Protein AF-0000000066213852 (afdb_homodimer)

pLDDT: mean 96.05, std 6.71, range [45.88, 98.88]

Foldseek 3Di:
DDFALKKKKKKKKFAAFALVCQFDAVNVQVLLCVLCVQQVWAFDDWDKDADPPGWIKIWTQTPFGTWIWTGDSVRRMIIIMDMGGDDRGDNVSSVVSVCVVRVGPDMDMWMWIDRPPDIDTDD/DDFALKKKKKKKKFAAFALVCQFDAVNVQVLLCVLCVQQVWAFDDWDKDADPPGWIKIWTQTPFGTWIWTGDSVRRMIIIMDMGGDDSGDNVSSVVSVCVVRVGPDMDMWMWIDRPPDIDTDD

Radius of gyration: 16.44 Å; Cα contacts (8 Å, |Δi|>4): 632; chains: 2; bounding box: 36×45×36 Å

Secondary structure (DSSP, 8-state):
------EEEEEEEEES--HHHHT-HHHHHHHHHHHHHHHT--EEEEEEEE-SSS-EEEEEEETTEEEEEEEEGGGTEEEEEEEEESSS--HHHHHHHHHHHH--SEEEEEEEEESSSS-EEE-/------EEEEEEEEES--HHHHT-HHHHHHHHHHHHHHHT--EEEEEEEE-SSS-EEEEEEETTEEEEEEEEGGGTEEEEEEEEESSS--HHHHHHHHHHHH--SEEEEEEEEESSSS-EEE-

Solvent-accessible surface area (backbone atoms only — not comparable to full-atom values): 12572 Å² total; per-residue (Å²): 130,87,79,58,60,37,23,44,35,40,40,36,39,37,30,58,26,57,41,71,60,37,52,29,58,69,61,46,49,54,51,50,54,50,21,40,48,72,17,57,43,46,84,74,46,78,48,74,46,78,44,85,93,63,15,25,35,38,41,35,37,32,80,34,53,37,38,36,40,41,31,38,26,95,70,15,33,36,42,35,40,32,34,35,39,44,84,76,43,40,56,65,53,21,51,53,48,50,48,71,72,52,54,49,75,41,78,32,78,46,38,34,38,36,56,75,66,65,68,38,83,50,136,130,87,79,58,59,39,23,44,35,40,38,36,39,36,31,59,26,56,40,71,63,37,52,29,58,69,62,45,49,53,51,51,54,49,20,39,48,72,16,59,42,46,82,73,45,80,47,75,45,77,44,87,93,62,16,26,36,39,40,34,38,32,79,35,53,36,39,37,40,41,30,38,26,95,72,15,32,37,42,34,40,32,35,34,40,46,86,75,45,40,57,64,52,20,52,52,48,51,46,70,72,50,54,50,76,40,77,33,77,46,36,34,37,36,56,76,66,67,70,38,82,51,135

InterPro domains:
  IPR003826 S-adenosylmethionine decarboxylase family, prokaryotic [PF02675] (9-115)
  IPR003826 S-adenosylmethionine decarboxylase family, prokaryotic [PTHR33866] (3-121)
  IPR016067 S-adenosylmethionine decarboxylase, core [SSF56276] (5-117)
  IPR017716 S-adenosylmethionine decarboxylase proenzyme [MF_00464] (3-119)
  IPR017716 S-adenosylmethionine decarboxylase proenzyme [TIGR03330] (5-115)
  IPR042284 S-adenosylmethionine decarboxylase, N-terminal [G3DSA:3.30.360.110] (3-64)
  IPR042286 S-adenosylmethionine decarboxylase, C-terminal [G3DSA:3.30.160.750] (66-122)

Structure (mmCIF, N/CA/C/O backbone):
data_AF-0000000066213852-model_v1
#
loop_
_entity.id
_entity.type
_entity.pdbx_description
1 polymer 'S-adenosylmethionine decarboxylase proenzyme 2'
#
loop_
_atom_site.group_PDB
_atom_site.id
_atom_site.type_symbol
_atom_site.label_atom_id
_atom_site.label_alt_id
_atom_site.label_comp_id
_atom_site.label_asym_id
_atom_site.label_entity_id
_atom_site.label_seq_id
_atom_site.pdbx_PDB_ins_code
_atom_site.Cartn_x
_atom_site.Cartn_y
_atom_site.Cartn_z
_atom_site.occupancy
_atom_site.B_iso_or_equiv
_atom_site.auth_seq_id
_atom_site.auth_comp_id
_atom_site.auth_asym_id
_atom_site.auth_atom_id
_atom_site.pdbx_PDB_model_num
ATOM 1 N N . MET A 1 1 ? 16.125 17.281 9.227 1 45.88 1 MET A N 1
ATOM 2 C CA . MET A 1 1 ? 16.172 16.875 7.82 1 45.88 1 MET A CA 1
ATOM 3 C C . MET A 1 1 ? 14.789 16.938 7.191 1 45.88 1 MET A C 1
ATOM 5 O O . MET A 1 1 ? 13.836 16.391 7.746 1 45.88 1 MET A O 1
ATOM 9 N N . GLU A 1 2 ? 14.57 17.891 6.348 1 59.25 2 GLU A N 1
ATOM 10 C CA . GLU A 1 2 ? 13.258 18.125 5.758 1 59.25 2 GLU A CA 1
ATOM 11 C C . GLU A 1 2 ? 12.812 16.922 4.922 1 59.25 2 GLU A C 1
ATOM 13 O O . GLU A 1 2 ? 13.578 16.422 4.086 1 59.25 2 GLU A O 1
ATOM 18 N N . TYR A 1 3 ? 11.797 16.25 5.375 1 73 3 TYR A N 1
ATOM 19 C CA . TYR A 1 3 ? 11.32 15.117 4.59 1 73 3 TYR A CA 1
ATOM 20 C C . TYR A 1 3 ? 10.547 15.586 3.363 1 73 3 TYR A C 1
ATOM 22 O O . TYR A 1 3 ? 9.836 16.594 3.418 1 73 3 TYR A O 1
ATOM 30 N N . SER A 1 4 ? 10.93 15.008 2.24 1 87.44 4 SER A N 1
ATOM 31 C CA . SER A 1 4 ? 10.305 15.32 0.96 1 87.44 4 SER A CA 1
ATOM 32 C C . SER A 1 4 ? 9.008 14.547 0.779 1 87.44 4 SER A C 1
ATOM 34 O O . SER A 1 4 ? 8.93 13.359 1.095 1 87.44 4 SER A O 1
ATOM 36 N N . THR A 1 5 ? 7.949 15.266 0.307 1 93.44 5 THR A N 1
ATOM 37 C CA . THR A 1 5 ? 6.68 14.617 -0.003 1 93.44 5 THR A CA 1
ATOM 38 C C . THR A 1 5 ? 6.754 13.891 -1.342 1 93.44 5 THR A C 1
ATOM 40 O O . THR A 1 5 ? 5.887 13.078 -1.661 1 93.44 5 THR A O 1
ATOM 43 N N . PHE A 1 6 ? 7.805 14.242 -2.072 1 95.06 6 PHE A N 1
ATOM 44 C CA . PHE A 1 6 ? 7.969 13.586 -3.363 1 95.06 6 PHE A CA 1
ATOM 45 C C . PHE A 1 6 ? 8.039 12.07 -3.197 1 95.06 6 PHE A C 1
ATOM 47 O O . PHE A 1 6 ? 8.805 11.57 -2.369 1 95.06 6 PHE A O 1
ATOM 54 N N . GLY A 1 7 ? 7.227 11.391 -3.967 1 96.62 7 GLY A N 1
ATOM 55 C CA . GLY A 1 7 ? 7.23 9.938 -3.91 1 96.62 7 GLY A CA 1
ATOM 56 C C . GLY A 1 7 ? 7.016 9.289 -5.266 1 96.62 7 GLY A C 1
ATOM 57 O O . GLY A 1 7 ? 6.379 9.875 -6.145 1 96.62 7 GLY A O 1
ATOM 58 N N . LYS A 1 8 ? 7.648 8.172 -5.391 1 97.38 8 LYS A N 1
ATOM 59 C CA . LYS A 1 8 ? 7.438 7.312 -6.547 1 97.38 8 LYS A CA 1
ATOM 60 C C . LYS A 1 8 ? 6.621 6.078 -6.172 1 97.38 8 LYS A C 1
ATOM 62 O O . LYS A 1 8 ? 6.957 5.375 -5.215 1 97.38 8 LYS A O 1
ATOM 67 N N . HIS A 1 9 ? 5.512 5.828 -6.883 1 98.5 9 HIS A N 1
ATOM 68 C CA . HIS A 1 9 ? 4.621 4.703 -6.629 1 98.5 9 HIS A CA 1
ATOM 69 C C . HIS A 1 9 ? 4.488 3.814 -7.859 1 98.5 9 HIS A C 1
ATOM 71 O O . HIS A 1 9 ? 3.951 4.242 -8.883 1 98.5 9 HIS A O 1
ATOM 77 N N . ILE A 1 10 ? 5.043 2.631 -7.777 1 98.5 10 ILE A N 1
ATOM 78 C CA . ILE A 1 10 ? 4.938 1.672 -8.875 1 98.5 10 ILE A CA 1
ATOM 79 C C . ILE A 1 10 ? 3.912 0.597 -8.516 1 98.5 10 ILE A C 1
ATOM 81 O O . ILE A 1 10 ? 4.027 -0.062 -7.48 1 98.5 10 ILE A O 1
ATOM 85 N N . ILE A 1 11 ? 2.926 0.479 -9.344 1 98.5 11 ILE A N 1
ATOM 86 C CA . ILE A 1 11 ? 1.828 -0.471 -9.195 1 98.5 11 ILE A CA 1
ATOM 87 C C . ILE A 1 11 ? 1.92 -1.534 -10.289 1 98.5 11 ILE A C 1
ATOM 89 O O . ILE A 1 11 ? 1.976 -1.209 -11.477 1 98.5 11 ILE A O 1
ATOM 93 N N . VAL A 1 12 ? 1.93 -2.832 -9.875 1 98.62 12 VAL A N 1
ATOM 94 C CA . VAL A 1 12 ? 2.189 -3.879 -10.859 1 98.62 12 VAL A CA 1
ATOM 95 C C . VAL A 1 12 ? 1.197 -5.023 -10.672 1 98.62 12 VAL A C 1
ATOM 97 O O . VAL A 1 12 ? 0.978 -5.484 -9.547 1 98.62 12 VAL A O 1
ATOM 100 N N . ASP A 1 13 ? 0.616 -5.469 -11.797 1 98.56 13 ASP A N 1
ATOM 101 C CA . ASP A 1 13 ? -0.117 -6.727 -11.883 1 98.56 13 ASP A CA 1
ATOM 102 C C . ASP A 1 13 ? 0.683 -7.781 -12.641 1 98.56 13 ASP A C 1
ATOM 104 O O . ASP A 1 13 ? 0.986 -7.602 -13.828 1 98.56 13 ASP A O 1
ATOM 108 N N . LEU A 1 14 ? 1.009 -8.859 -11.969 1 98.81 14 LEU A N 1
ATOM 109 C CA . LEU A 1 14 ? 1.728 -9.961 -12.602 1 98.81 14 LEU A CA 1
ATOM 110 C C . LEU A 1 14 ? 0.792 -11.133 -12.875 1 98.81 14 LEU A C 1
ATOM 112 O O . LEU A 1 14 ? 0.06 -11.57 -11.977 1 98.81 14 LEU A O 1
ATOM 116 N N . TRP A 1 15 ? 0.872 -11.656 -14.102 1 98.56 15 TRP A N 1
ATOM 117 C CA . TRP A 1 15 ? 0.064 -12.805 -14.484 1 98.56 15 TRP A CA 1
ATOM 118 C C . TRP A 1 15 ? 0.947 -13.969 -14.93 1 98.56 15 TRP A C 1
ATOM 120 O O . TRP A 1 15 ? 2.043 -13.758 -15.453 1 98.56 15 TRP A O 1
ATOM 130 N N . GLY A 1 16 ? 0.431 -15.172 -14.766 1 98.62 16 GLY A N 1
ATOM 131 C CA . GLY A 1 16 ? 1.14 -16.359 -15.203 1 98.62 16 GLY A CA 1
ATOM 132 C C . GLY A 1 16 ? 2.305 -16.734 -14.305 1 98.62 16 GLY A C 1
ATOM 133 O O . GLY A 1 16 ? 3.332 -17.219 -14.773 1 98.62 16 GLY A O 1
ATOM 134 N N . VAL A 1 17 ? 2.201 -16.469 -13.094 1 98.81 17 VAL A N 1
ATOM 135 C CA . VAL A 1 17 ? 3.238 -16.797 -12.117 1 98.81 17 VAL A CA 1
ATOM 136 C C . VAL A 1 17 ? 2.986 -18.203 -11.562 1 98.81 17 VAL A C 1
ATOM 138 O O . VAL A 1 17 ? 1.837 -18.594 -11.344 1 98.81 17 VAL A O 1
ATOM 141 N N . ASP A 1 18 ? 3.986 -18.891 -11.25 1 98.81 18 ASP A N 1
ATOM 142 C CA . ASP A 1 18 ? 3.885 -20.25 -10.742 1 98.81 18 ASP A CA 1
ATOM 143 C C . ASP A 1 18 ? 3.123 -20.297 -9.422 1 98.81 18 ASP A C 1
ATOM 145 O O . ASP A 1 18 ? 3.432 -19.531 -8.5 1 98.81 18 ASP A O 1
ATOM 149 N N . PHE A 1 19 ? 2.195 -21.203 -9.32 1 98.56 19 PHE A N 1
ATOM 150 C CA . PHE A 1 19 ? 1.342 -21.391 -8.156 1 98.56 19 PHE A CA 1
ATOM 151 C C . PHE A 1 19 ? 2.18 -21.562 -6.895 1 98.56 19 PHE A C 1
ATOM 153 O O . PHE A 1 19 ? 1.901 -20.953 -5.863 1 98.56 19 PHE A O 1
ATOM 160 N N . SER A 1 20 ? 3.162 -22.406 -6.922 1 98.69 20 SER A N 1
ATOM 161 C CA . SER A 1 20 ? 3.934 -22.766 -5.738 1 98.69 20 SER A CA 1
ATOM 162 C C . SER A 1 20 ? 4.695 -21.562 -5.184 1 98.69 20 SER A C 1
ATOM 164 O O . SER A 1 20 ? 4.883 -21.453 -3.973 1 98.69 20 SER A O 1
ATOM 166 N N . LEU A 1 21 ? 5.152 -20.656 -6.016 1 98.81 21 LEU A N 1
ATOM 167 C CA . LEU A 1 21 ? 5.836 -19.453 -5.566 1 98.81 21 LEU A CA 1
ATOM 168 C C . LEU A 1 21 ? 4.863 -18.5 -4.879 1 98.81 21 LEU A C 1
ATOM 170 O O . LEU A 1 21 ? 5.195 -17.906 -3.854 1 98.81 21 LEU A O 1
ATOM 174 N N . LEU A 1 22 ? 3.672 -18.406 -5.449 1 98.69 22 LEU A N 1
ATOM 175 C CA . LEU A 1 22 ? 2.664 -17.453 -4.973 1 98.69 22 LEU A CA 1
ATOM 176 C C . LEU A 1 22 ? 2.076 -17.922 -3.645 1 98.69 22 LEU A C 1
ATOM 178 O O . LEU A 1 22 ? 1.468 -17.125 -2.922 1 98.69 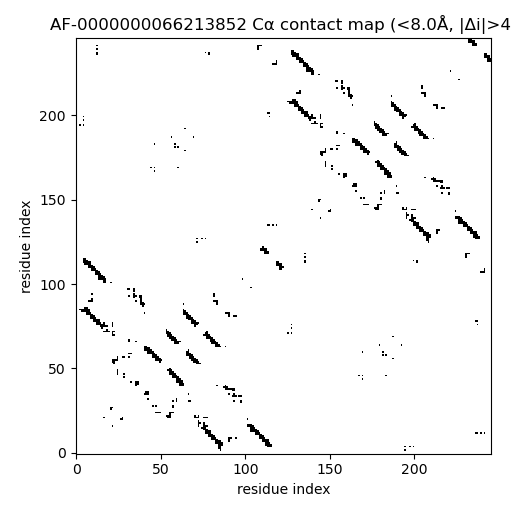22 LEU A O 1
ATOM 182 N N . ASP A 1 23 ? 2.266 -19.188 -3.361 1 98.56 23 ASP A N 1
ATOM 183 C CA . ASP A 1 23 ? 1.644 -19.734 -2.162 1 98.56 23 ASP A CA 1
ATOM 184 C C . ASP A 1 23 ? 2.688 -20.031 -1.087 1 98.56 23 ASP A C 1
ATOM 186 O O . ASP A 1 23 ? 2.418 -20.766 -0.138 1 98.56 23 ASP A O 1
ATOM 190 N N . ASP A 1 24 ? 3.84 -19.531 -1.188 1 98.62 24 ASP A N 1
ATOM 191 C CA . ASP A 1 24 ? 4.926 -19.734 -0.237 1 98.62 24 ASP A CA 1
ATOM 192 C C . ASP A 1 24 ? 5.238 -18.453 0.528 1 98.62 24 ASP A C 1
ATOM 194 O O . ASP A 1 24 ? 6.012 -17.625 0.056 1 98.62 24 ASP A O 1
ATOM 198 N N . MET A 1 25 ? 4.664 -18.328 1.685 1 98.25 25 MET A N 1
ATOM 199 C CA . MET A 1 25 ? 4.773 -17.109 2.486 1 98.25 25 MET A CA 1
ATOM 200 C C . MET A 1 25 ? 6.23 -16.797 2.809 1 98.25 25 MET A C 1
ATOM 202 O O . MET A 1 25 ? 6.664 -15.656 2.697 1 98.25 25 MET A O 1
ATOM 206 N N . TYR A 1 26 ? 7 -17.781 3.242 1 98.5 26 TYR A N 1
ATOM 207 C CA . TYR A 1 26 ? 8.391 -17.562 3.625 1 98.5 26 TYR A CA 1
ATOM 208 C C . TYR A 1 26 ? 9.219 -17.125 2.428 1 98.5 26 TYR A C 1
ATOM 210 O O . TYR A 1 26 ? 10.047 -16.203 2.543 1 98.5 26 TYR A O 1
ATOM 218 N N . PHE A 1 27 ? 8.938 -17.797 1.29 1 98.81 27 PHE A N 1
ATOM 219 C CA . PHE A 1 27 ? 9.594 -17.422 0.043 1 98.81 27 PHE A CA 1
ATOM 220 C C . PHE A 1 27 ? 9.305 -15.961 -0.294 1 98.81 27 PHE A C 1
ATOM 222 O O . PHE A 1 27 ? 10.227 -15.188 -0.563 1 98.81 27 PHE A O 1
ATOM 229 N N . LEU A 1 28 ? 8.102 -15.547 -0.262 1 98.81 28 LEU A N 1
ATOM 230 C CA . LEU A 1 28 ? 7.688 -14.195 -0.628 1 98.81 28 LEU A CA 1
ATOM 231 C C . LEU A 1 28 ? 8.227 -13.172 0.365 1 98.81 28 LEU A C 1
ATOM 233 O O . LEU A 1 28 ? 8.758 -12.133 -0.035 1 98.81 28 LEU A O 1
ATOM 237 N N . GLU A 1 29 ? 8.078 -13.453 1.62 1 98.75 29 GLU A N 1
ATOM 238 C CA . GLU A 1 29 ? 8.586 -12.539 2.637 1 98.75 29 GLU A CA 1
ATOM 239 C C . GLU A 1 29 ? 10.078 -12.281 2.449 1 98.75 29 GLU A C 1
ATOM 241 O O . GLU A 1 29 ? 10.516 -11.133 2.451 1 98.75 29 GLU A O 1
ATOM 246 N N . HIS A 1 30 ? 10.82 -13.336 2.295 1 98.81 30 HIS A N 1
ATOM 247 C CA . HIS A 1 30 ? 12.258 -13.234 2.115 1 98.81 30 HIS A CA 1
ATOM 248 C C . HIS A 1 30 ? 12.609 -12.344 0.93 1 98.81 30 HIS A C 1
ATOM 250 O O . HIS A 1 30 ? 13.43 -11.43 1.054 1 98.81 30 HIS A O 1
ATOM 256 N N . HIS A 1 31 ? 12.016 -12.555 -0.142 1 98.81 31 HIS A N 1
ATOM 257 C CA . HIS A 1 31 ? 12.406 -11.875 -1.369 1 98.81 31 HIS A CA 1
ATOM 258 C C . HIS A 1 31 ? 11.867 -10.445 -1.402 1 98.81 31 HIS A C 1
ATOM 260 O O . HIS A 1 31 ? 12.484 -9.562 -1.998 1 98.81 31 HIS A O 1
ATOM 266 N N . LEU A 1 32 ? 10.727 -10.211 -0.768 1 98.81 32 LEU A N 1
ATOM 267 C CA . LEU A 1 32 ? 10.258 -8.836 -0.681 1 98.81 32 LEU A CA 1
ATOM 268 C C . LEU A 1 32 ? 11.188 -7.996 0.185 1 98.81 32 LEU A C 1
ATOM 270 O O . LEU A 1 32 ? 11.492 -6.848 -0.152 1 98.81 32 LEU A O 1
ATOM 274 N N . VAL A 1 33 ? 11.602 -8.531 1.3 1 98.75 33 VAL A N 1
ATOM 275 C CA . VAL A 1 33 ? 12.539 -7.828 2.168 1 98.75 33 VAL A CA 1
ATOM 276 C C . VAL A 1 33 ? 13.844 -7.57 1.414 1 98.75 33 VAL A C 1
ATOM 278 O O . VAL A 1 33 ? 14.383 -6.461 1.462 1 98.75 33 VAL A O 1
ATOM 281 N N . HIS A 1 34 ? 14.297 -8.555 0.724 1 98.75 34 HIS A N 1
ATOM 282 C CA . HIS A 1 34 ? 15.523 -8.398 -0.051 1 98.75 34 HIS A CA 1
ATOM 283 C C . HIS A 1 34 ? 15.359 -7.344 -1.14 1 98.75 34 HIS A C 1
ATOM 285 O O . HIS A 1 34 ? 16.266 -6.539 -1.371 1 98.75 34 HIS A O 1
ATOM 291 N N . ALA A 1 35 ? 14.234 -7.344 -1.846 1 98.62 35 ALA A N 1
ATOM 292 C CA . ALA A 1 35 ? 13.93 -6.352 -2.871 1 98.62 35 ALA A CA 1
ATOM 293 C C . ALA A 1 35 ? 13.969 -4.938 -2.295 1 98.62 35 ALA A C 1
ATOM 295 O O . ALA A 1 35 ? 14.523 -4.023 -2.91 1 98.62 35 ALA A O 1
ATOM 296 N N . ALA A 1 36 ? 13.352 -4.766 -1.121 1 98.31 36 ALA A N 1
ATOM 297 C CA . ALA A 1 36 ? 13.375 -3.469 -0.446 1 98.31 36 ALA A CA 1
ATOM 298 C C . ALA A 1 36 ? 14.805 -3.014 -0.182 1 98.31 36 ALA A C 1
ATOM 300 O O . ALA A 1 36 ? 15.164 -1.873 -0.481 1 98.31 36 ALA A O 1
ATOM 301 N N . ASP A 1 37 ? 15.602 -3.908 0.292 1 97.88 37 ASP A N 1
ATOM 302 C CA . ASP A 1 37 ? 16.984 -3.592 0.602 1 97.88 37 ASP A CA 1
ATOM 303 C C . ASP A 1 37 ? 17.75 -3.191 -0.657 1 97.88 37 ASP A C 1
ATOM 305 O O . ASP A 1 37 ? 18.5 -2.215 -0.649 1 97.88 37 ASP A O 1
ATOM 309 N N . LEU A 1 38 ? 17.547 -3.91 -1.687 1 97.81 38 LEU A N 1
ATOM 310 C CA . LEU A 1 38 ? 18.219 -3.633 -2.949 1 97.81 38 LEU A CA 1
ATOM 311 C C . LEU A 1 38 ? 17.859 -2.242 -3.465 1 97.81 38 LEU A C 1
ATOM 313 O O . LEU A 1 38 ? 18.688 -1.576 -4.094 1 97.81 38 LEU A O 1
ATOM 317 N N . SER A 1 39 ? 16.672 -1.811 -3.27 1 97.44 39 SER A N 1
ATOM 318 C CA . SER A 1 39 ? 16.188 -0.526 -3.764 1 97.44 39 SER A CA 1
ATOM 319 C C . SER A 1 39 ? 16.75 0.63 -2.943 1 97.44 39 SER A C 1
ATOM 321 O O . SER A 1 39 ? 16.625 1.793 -3.336 1 97.44 39 SER A O 1
ATOM 323 N N . GLY A 1 40 ? 17.344 0.314 -1.764 1 96.81 40 GLY A N 1
ATOM 324 C CA . GLY A 1 40 ? 17.891 1.323 -0.866 1 96.81 40 GLY A CA 1
ATOM 325 C C . GLY A 1 40 ? 16.938 1.676 0.268 1 96.81 40 GLY A C 1
ATOM 326 O O . GLY A 1 40 ? 17.25 2.551 1.083 1 96.81 40 GLY A O 1
ATOM 327 N N . ALA A 1 41 ? 15.805 1.062 0.327 1 96.5 41 ALA A N 1
ATOM 328 C CA . ALA A 1 41 ? 14.844 1.337 1.393 1 96.5 41 ALA A CA 1
ATOM 329 C C . ALA A 1 41 ? 15.242 0.629 2.686 1 96.5 41 ALA A C 1
ATOM 331 O O . ALA A 1 41 ? 16.031 -0.313 2.666 1 96.5 41 ALA A O 1
ATOM 332 N N . HIS A 1 42 ? 14.734 1.12 3.766 1 95.94 42 HIS A N 1
ATOM 333 C CA . HIS A 1 42 ? 14.992 0.52 5.07 1 95.94 42 HIS A CA 1
ATOM 334 C C . HIS A 1 42 ? 13.734 -0.127 5.637 1 95.94 42 HIS A C 1
ATOM 336 O O . HIS A 1 42 ? 12.742 0.559 5.895 1 95.94 42 HIS A O 1
ATOM 342 N N . VAL A 1 43 ? 13.836 -1.438 5.938 1 97.69 43 VAL A N 1
ATOM 343 C CA . VAL A 1 43 ? 12.688 -2.199 6.422 1 97.69 43 VAL A CA 1
ATOM 344 C C . VAL A 1 43 ? 12.484 -1.94 7.914 1 97.69 43 VAL A C 1
ATOM 346 O O . VAL A 1 43 ? 13.414 -2.115 8.711 1 97.69 43 VAL A O 1
ATOM 349 N N . LEU A 1 44 ? 11.281 -1.514 8.25 1 97.12 44 LEU A N 1
ATOM 350 C CA . LEU A 1 44 ? 10.961 -1.246 9.648 1 97.12 44 LEU A CA 1
ATOM 351 C C . LEU A 1 44 ? 10.141 -2.389 10.242 1 97.12 44 LEU A C 1
ATOM 353 O O . LEU A 1 44 ? 10.328 -2.746 11.406 1 97.12 44 LEU A O 1
ATOM 357 N N . ASN A 1 45 ? 9.195 -2.916 9.523 1 97.19 45 ASN A N 1
ATOM 358 C CA . ASN A 1 45 ? 8.297 -3.979 9.969 1 97.19 45 ASN A CA 1
ATOM 359 C C . ASN A 1 45 ? 7.754 -4.781 8.789 1 97.19 45 ASN A C 1
ATOM 361 O O . ASN A 1 45 ? 7.609 -4.254 7.684 1 97.19 45 ASN A O 1
ATOM 365 N N . VAL A 1 46 ? 7.535 -6.105 9.055 1 97.75 46 VAL A N 1
ATOM 366 C CA . VAL A 1 46 ? 6.926 -6.961 8.047 1 97.75 46 VAL A CA 1
ATOM 367 C C . VAL A 1 46 ? 5.691 -7.648 8.625 1 97.75 46 VAL A C 1
ATOM 369 O O . VAL A 1 46 ? 5.758 -8.273 9.688 1 97.75 46 VAL A O 1
ATOM 372 N N . SER A 1 47 ? 4.559 -7.492 7.922 1 97.25 47 SER A N 1
ATOM 373 C CA . SER A 1 47 ? 3.332 -8.211 8.242 1 97.25 47 SER A CA 1
ATOM 374 C C . SER A 1 47 ? 2.982 -9.219 7.148 1 97.25 47 SER A C 1
ATOM 376 O O . SER A 1 47 ? 3.01 -8.891 5.961 1 97.25 47 SER A O 1
ATOM 378 N N . THR A 1 48 ? 2.68 -10.453 7.633 1 97.62 48 THR A N 1
ATOM 379 C CA . THR A 1 48 ? 2.332 -11.484 6.664 1 97.62 48 THR A CA 1
ATOM 380 C C . THR A 1 48 ? 1.021 -12.164 7.047 1 97.62 48 THR A C 1
ATOM 382 O O . THR A 1 48 ? 0.645 -12.188 8.219 1 97.62 48 THR A O 1
ATOM 385 N N . LYS A 1 49 ? 0.344 -12.672 6.047 1 97.69 49 LYS A N 1
ATOM 386 C CA . LYS A 1 49 ? -0.869 -13.461 6.23 1 97.69 49 LYS A CA 1
ATOM 387 C C . LYS A 1 49 ? -0.988 -14.547 5.164 1 97.69 49 LYS A C 1
ATOM 389 O O . LYS A 1 49 ? -0.858 -14.266 3.969 1 97.69 49 LYS A O 1
ATOM 394 N N . GLU A 1 50 ? -1.15 -15.734 5.641 1 97.25 50 GLU A N 1
ATOM 395 C CA . GLU A 1 50 ? -1.533 -16.812 4.742 1 97.25 50 GLU A CA 1
ATOM 396 C C . GLU A 1 50 ? -3.049 -17 4.711 1 97.25 50 GLU A C 1
ATOM 398 O O . GLU A 1 50 ? -3.707 -16.953 5.754 1 97.25 50 GLU A O 1
ATOM 403 N N . PHE A 1 51 ? -3.545 -17.203 3.568 1 95.31 51 PHE A N 1
ATOM 404 C CA . PHE A 1 51 ? -4.984 -17.391 3.426 1 95.31 51 PHE A CA 1
ATOM 405 C C . PHE A 1 51 ? -5.32 -18.844 3.152 1 95.31 51 PHE A C 1
ATOM 407 O O . PHE A 1 51 ? -4.449 -19.625 2.75 1 95.31 51 PHE A O 1
ATOM 414 N N . ASP A 1 52 ? -6.418 -19.188 3.471 1 93.69 52 ASP A N 1
ATOM 415 C CA . ASP A 1 52 ? -6.965 -20.516 3.232 1 93.69 52 ASP A CA 1
ATOM 416 C C . ASP A 1 52 ? -8.062 -20.484 2.17 1 93.69 52 ASP A C 1
ATOM 418 O O . ASP A 1 52 ? -8.992 -19.672 2.256 1 93.69 52 ASP A O 1
ATOM 422 N N . PRO A 1 53 ? -7.969 -21.312 1.095 1 95.06 53 PRO A N 1
ATOM 423 C CA . PRO A 1 53 ? -7.082 -22.469 0.931 1 95.06 53 PRO A CA 1
ATOM 424 C C . PRO A 1 53 ? -5.699 -22.078 0.417 1 95.06 53 PRO A C 1
ATOM 426 O O . PRO A 1 53 ? -4.758 -22.859 0.513 1 95.06 53 PRO A O 1
ATOM 429 N N . HIS A 1 54 ? -5.547 -20.984 -0.326 1 95.88 54 HIS A N 1
ATOM 430 C CA . HIS A 1 54 ? -4.27 -20.5 -0.833 1 95.88 54 HIS A CA 1
ATOM 431 C C . HIS A 1 54 ? -4.23 -18.984 -0.849 1 95.88 54 HIS A C 1
ATOM 433 O O . HIS A 1 54 ? -5.266 -18.328 -0.72 1 95.88 54 HIS A O 1
ATOM 439 N N . GLY A 1 55 ? -2.932 -18.453 -1.026 1 96.5 55 GLY A N 1
ATOM 440 C CA . GLY A 1 55 ? -2.734 -17.016 -1.081 1 96.5 55 GLY A CA 1
ATOM 441 C C . GLY A 1 55 ? -1.902 -16.484 0.07 1 96.5 55 GLY A C 1
ATOM 442 O O . GLY A 1 55 ? -1.951 -17.016 1.179 1 96.5 55 GLY A O 1
ATOM 443 N N . VAL A 1 56 ? -1.203 -15.453 -0.212 1 97.81 56 VAL A N 1
ATOM 444 C CA . VAL A 1 56 ? -0.314 -14.828 0.76 1 97.81 56 VAL A CA 1
ATOM 445 C C . VAL A 1 56 ? -0.333 -13.312 0.577 1 97.81 56 VAL A C 1
ATOM 447 O O . VAL A 1 56 ? -0.349 -12.82 -0.552 1 97.81 56 VAL A O 1
ATOM 450 N N . THR A 1 57 ? -0.414 -12.625 1.627 1 97.94 57 THR A N 1
ATOM 451 C CA . THR A 1 57 ? -0.152 -11.195 1.635 1 97.94 57 THR A CA 1
ATOM 452 C C . THR A 1 57 ? 1.083 -10.875 2.473 1 97.94 57 THR A C 1
ATOM 454 O O . THR A 1 57 ? 1.246 -11.406 3.574 1 97.94 57 THR A O 1
ATOM 457 N N . VAL A 1 58 ? 1.983 -10.117 1.938 1 98.44 58 VAL A N 1
ATOM 458 C CA . VAL A 1 58 ? 3.123 -9.562 2.662 1 98.44 58 VAL A CA 1
ATOM 459 C C . VAL A 1 58 ? 3.098 -8.031 2.572 1 98.44 58 VAL A C 1
ATOM 461 O O . VAL A 1 58 ? 3.045 -7.473 1.477 1 98.44 58 VAL A O 1
ATOM 464 N N . LEU A 1 59 ? 3.062 -7.352 3.705 1 98.31 59 LEU A N 1
ATOM 465 C CA . LEU A 1 59 ? 3.189 -5.902 3.807 1 98.31 59 LEU A CA 1
ATOM 466 C C . LEU A 1 59 ? 4.504 -5.52 4.48 1 98.31 59 LEU A C 1
ATOM 468 O O . LEU A 1 59 ? 4.738 -5.879 5.637 1 98.31 59 LEU A O 1
ATOM 472 N N . VAL A 1 60 ? 5.289 -4.781 3.799 1 98.19 60 VAL A N 1
ATOM 473 C CA . VAL A 1 60 ? 6.566 -4.328 4.336 1 98.19 60 VAL A CA 1
ATOM 474 C C . VAL A 1 60 ? 6.504 -2.832 4.629 1 98.19 60 VAL A C 1
ATOM 476 O O . VAL A 1 60 ? 6.367 -2.02 3.711 1 98.19 60 VAL A O 1
ATOM 479 N N . LEU A 1 61 ? 6.539 -2.512 5.875 1 97.75 61 LEU A N 1
ATOM 480 C CA . LEU A 1 61 ? 6.664 -1.118 6.289 1 97.75 61 LEU A CA 1
ATOM 481 C C . LEU A 1 61 ? 8.102 -0.632 6.141 1 97.75 61 LEU A C 1
ATOM 483 O O . LEU A 1 61 ? 9.023 -1.213 6.723 1 97.75 61 LEU A O 1
ATOM 487 N N . LEU A 1 62 ? 8.281 0.409 5.375 1 96.5 62 LEU A N 1
ATOM 488 C CA . LEU A 1 62 ? 9.594 0.994 5.125 1 96.5 62 LEU A CA 1
ATOM 489 C C . LEU A 1 62 ? 9.711 2.363 5.785 1 96.5 62 LEU A C 1
ATOM 491 O O . LEU A 1 62 ? 8.703 3.008 6.074 1 96.5 62 LEU A O 1
ATOM 495 N N . SER A 1 63 ? 10.992 2.799 6.004 1 93.12 63 SER A N 1
ATOM 496 C CA . SER A 1 63 ? 11.203 4.191 6.383 1 93.12 63 SER A CA 1
ATOM 497 C C . SER A 1 63 ? 10.68 5.145 5.316 1 93.12 63 SER A C 1
ATOM 499 O O . SER A 1 63 ? 10.25 6.254 5.625 1 93.12 63 SER A O 1
ATOM 501 N N . GLU A 1 64 ? 10.75 4.641 4.098 1 88.69 64 GLU A N 1
ATOM 502 C CA . GLU A 1 64 ? 10.297 5.418 2.947 1 88.69 64 GLU A CA 1
ATOM 503 C C . GLU A 1 64 ? 8.969 4.879 2.41 1 88.69 64 GLU A C 1
ATOM 505 O O . GLU A 1 64 ? 8.82 4.684 1.201 1 88.69 64 GLU A O 1
ATOM 510 N N . SER A 1 65 ? 7.93 4.645 3.225 1 95.06 65 SER A N 1
ATOM 511 C CA . SER A 1 65 ? 6.555 4.273 2.902 1 95.06 65 SER A CA 1
ATOM 512 C C . SER A 1 65 ? 6.355 2.766 3.002 1 95.06 65 SER A C 1
ATOM 514 O O . SER A 1 65 ? 6.387 2.201 4.098 1 95.06 65 SER A O 1
ATOM 516 N N . HIS A 1 66 ? 6.055 2.08 1.709 1 97.94 66 HIS A N 1
ATOM 517 C CA . HIS A 1 66 ? 5.754 0.667 1.914 1 97.94 66 HIS A CA 1
ATOM 518 C C . HIS A 1 66 ? 5.93 -0.127 0.624 1 97.94 66 HIS A C 1
ATOM 520 O O . HIS A 1 66 ? 6.023 0.454 -0.46 1 97.94 66 HIS A O 1
ATOM 526 N N . LEU A 1 67 ? 6.098 -1.448 0.744 1 98.5 67 LEU A N 1
ATOM 527 C CA . LEU A 1 67 ? 6.094 -2.469 -0.299 1 98.5 67 LEU A CA 1
ATOM 528 C C . LEU A 1 67 ? 5.113 -3.588 0.038 1 98.5 67 LEU A C 1
ATOM 530 O O . LEU A 1 67 ? 5.051 -4.039 1.184 1 98.5 67 LEU A O 1
ATOM 534 N N . SER A 1 68 ? 4.27 -3.969 -0.936 1 98.62 68 SER A N 1
ATOM 535 C CA . SER A 1 68 ? 3.295 -5.016 -0.64 1 98.62 68 SER A CA 1
ATOM 536 C C . SER A 1 68 ? 3.148 -5.98 -1.81 1 98.62 68 SER A C 1
ATOM 538 O O . SER A 1 68 ? 3.42 -5.621 -2.957 1 98.62 68 SER A O 1
ATOM 540 N N . ILE A 1 69 ? 2.771 -7.199 -1.487 1 98.75 69 ILE A N 1
ATOM 541 C CA . ILE A 1 69 ? 2.35 -8.172 -2.488 1 98.75 69 ILE A CA 1
ATOM 542 C C . ILE A 1 69 ? 1.109 -8.914 -1.995 1 98.75 69 ILE A C 1
ATOM 544 O O . ILE A 1 69 ? 1.035 -9.305 -0.828 1 98.75 69 ILE A O 1
ATOM 548 N N . HIS A 1 70 ? 0.093 -9.062 -2.779 1 98.19 70 HIS A N 1
ATOM 549 C CA . HIS A 1 70 ? -1.097 -9.883 -2.602 1 98.19 70 HIS A CA 1
ATOM 550 C C . HIS A 1 70 ? -1.203 -10.945 -3.695 1 98.19 70 HIS A C 1
ATOM 552 O O . HIS A 1 70 ? -1.208 -10.617 -4.883 1 98.19 70 HIS A O 1
ATOM 558 N N . THR A 1 71 ? -1.269 -12.188 -3.303 1 98.31 71 THR A N 1
ATOM 559 C CA . THR A 1 71 ? -1.185 -13.227 -4.32 1 98.31 71 THR A CA 1
ATOM 560 C C . THR A 1 71 ? -2.498 -14 -4.418 1 98.31 71 THR A C 1
ATOM 562 O O . THR A 1 71 ? -3.229 -14.117 -3.43 1 98.31 71 THR A O 1
ATOM 565 N N . TYR A 1 72 ? -2.818 -14.461 -5.57 1 97.19 72 TYR A N 1
ATOM 566 C CA . TYR A 1 72 ? -3.916 -15.352 -5.926 1 97.19 72 TYR A CA 1
ATOM 567 C C . TYR A 1 72 ? -3.412 -16.531 -6.742 1 97.19 72 TYR A C 1
ATOM 569 O O . TYR A 1 72 ? -3.602 -16.578 -7.961 1 97.19 72 TYR A O 1
ATOM 577 N N . PRO A 1 73 ? -2.854 -17.531 -6 1 98 73 PRO A N 1
ATOM 578 C CA . PRO A 1 73 ? -2.172 -18.641 -6.668 1 98 73 PRO A CA 1
ATOM 579 C C . PRO A 1 73 ? -3.072 -19.359 -7.664 1 98 73 PRO A C 1
ATOM 581 O O . PRO A 1 73 ? -2.621 -19.75 -8.75 1 98 73 PRO A O 1
ATOM 584 N N . GLU A 1 74 ? -4.305 -19.547 -7.391 1 96.94 74 GLU A N 1
ATOM 585 C CA . GLU A 1 74 ? -5.242 -20.281 -8.234 1 96.94 74 GLU A CA 1
ATOM 586 C C . GLU A 1 74 ? -5.465 -19.562 -9.57 1 96.94 74 GLU A C 1
ATOM 588 O O . GLU A 1 74 ? -5.957 -20.172 -10.523 1 96.94 74 GLU A O 1
ATOM 593 N N . LYS A 1 75 ? -5.172 -18.344 -9.648 1 96.81 75 LYS A N 1
ATOM 594 C CA . LYS A 1 75 ? -5.305 -17.562 -10.875 1 96.81 75 LYS A CA 1
ATOM 595 C C . LYS A 1 75 ? -3.936 -17.203 -11.445 1 96.81 75 LYS A C 1
ATOM 597 O O . LYS A 1 75 ? -3.844 -16.453 -12.43 1 96.81 75 LYS A O 1
ATOM 602 N N . ASN A 1 76 ? -2.875 -17.625 -10.734 1 98.25 76 ASN A N 1
ATOM 603 C CA . ASN A 1 76 ? -1.5 -17.312 -11.109 1 98.25 76 ASN A CA 1
ATOM 604 C C . ASN A 1 76 ? -1.271 -15.805 -11.18 1 98.25 76 ASN A C 1
ATOM 606 O O . ASN A 1 76 ? -0.634 -15.312 -12.109 1 98.25 76 ASN A O 1
ATOM 610 N N . PHE A 1 77 ? -1.767 -15.125 -10.18 1 98.31 77 PHE A N 1
ATOM 611 C CA . PHE A 1 77 ? -1.793 -13.672 -10.188 1 98.31 77 PHE A CA 1
ATOM 612 C C . PHE A 1 77 ? -1.178 -13.109 -8.906 1 98.31 77 PHE A C 1
ATOM 614 O O . PHE A 1 77 ? -1.373 -13.664 -7.824 1 98.31 77 PHE A O 1
ATOM 621 N N . ALA A 1 78 ? -0.423 -11.984 -9.031 1 98.62 78 ALA A N 1
ATOM 622 C CA . ALA A 1 78 ? 0.042 -11.203 -7.887 1 98.62 78 ALA A CA 1
ATOM 623 C C . ALA A 1 78 ? -0.091 -9.703 -8.164 1 98.62 78 ALA A C 1
ATOM 625 O O . ALA A 1 78 ? 0.191 -9.242 -9.266 1 98.62 78 ALA A O 1
ATOM 626 N N . ALA A 1 79 ? -0.626 -9.031 -7.219 1 98.56 79 ALA A N 1
ATOM 627 C CA . ALA A 1 79 ? -0.661 -7.574 -7.23 1 98.56 79 ALA A CA 1
ATOM 628 C C . ALA A 1 79 ? 0.422 -6.988 -6.328 1 98.56 79 ALA A C 1
ATOM 630 O O . ALA A 1 79 ? 0.518 -7.348 -5.152 1 98.56 79 ALA A O 1
ATOM 631 N N . ILE A 1 80 ? 1.24 -6.055 -6.812 1 98.69 80 ILE A N 1
ATOM 632 C CA . ILE A 1 80 ? 2.365 -5.496 -6.074 1 98.69 80 ILE A CA 1
ATOM 633 C C . ILE A 1 80 ? 2.266 -3.971 -6.059 1 98.69 80 ILE A C 1
ATOM 635 O O . ILE A 1 80 ? 1.944 -3.354 -7.074 1 98.69 80 ILE A O 1
ATOM 639 N N . ASP A 1 81 ? 2.518 -3.389 -4.953 1 98.5 81 ASP A N 1
ATOM 640 C CA . ASP A 1 81 ? 2.672 -1.945 -4.793 1 98.5 81 ASP A CA 1
ATOM 641 C C . ASP A 1 81 ? 4.02 -1.603 -4.168 1 98.5 81 ASP A C 1
ATOM 643 O O . ASP A 1 81 ? 4.383 -2.148 -3.121 1 98.5 81 ASP A O 1
ATOM 647 N N . CYS A 1 82 ? 4.727 -0.748 -4.75 1 98.5 82 CYS A N 1
ATOM 648 C CA . CYS A 1 82 ? 5.961 -0.203 -4.203 1 98.5 82 CYS A CA 1
ATOM 649 C C . CYS A 1 82 ? 5.941 1.32 -4.219 1 98.5 82 CYS A C 1
ATOM 651 O O . CYS A 1 82 ? 6.09 1.938 -5.273 1 98.5 82 CYS A O 1
ATOM 653 N N . TYR A 1 83 ? 5.688 1.872 -3.051 1 98.25 83 TYR A N 1
ATOM 654 C CA . TYR A 1 83 ? 5.664 3.318 -2.857 1 98.25 83 TYR A CA 1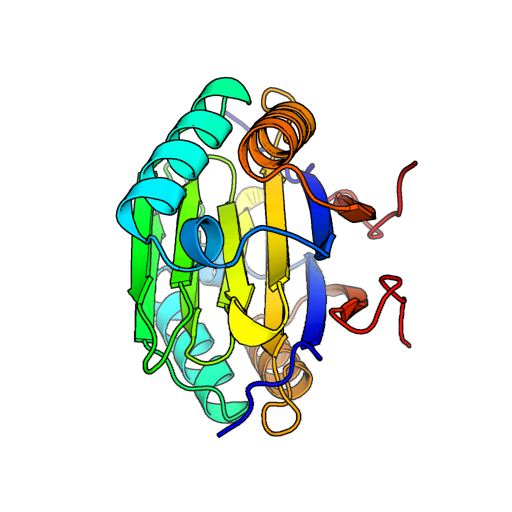
ATOM 655 C C . TYR A 1 83 ? 6.84 3.771 -2 1 98.25 83 TYR A C 1
ATOM 657 O O . TYR A 1 83 ? 7.004 3.312 -0.867 1 98.25 83 TYR A O 1
ATOM 665 N N . THR A 1 84 ? 7.645 4.648 -2.568 1 96.44 84 THR A N 1
ATOM 666 C CA . THR A 1 84 ? 8.773 5.172 -1.802 1 96.44 84 THR A CA 1
ATOM 667 C C . THR A 1 84 ? 8.797 6.695 -1.847 1 96.44 84 THR A C 1
ATOM 669 O O . THR A 1 84 ? 8.406 7.301 -2.848 1 96.44 84 THR A O 1
ATOM 672 N N . CYS A 1 85 ? 9.234 7.227 -0.845 1 93.44 85 CYS A N 1
ATOM 673 C CA . CYS A 1 85 ? 9.352 8.68 -0.77 1 93.44 85 CYS A CA 1
ATOM 674 C C . CYS A 1 85 ? 10.812 9.109 -0.818 1 93.44 85 CYS A C 1
ATOM 676 O O . CYS A 1 85 ? 11.703 8.352 -0.43 1 93.44 85 CYS A O 1
ATOM 678 N N . GLY A 1 86 ? 10.992 10.219 -1.261 1 88.75 86 GLY A N 1
ATOM 679 C CA . GLY A 1 86 ? 12.328 10.773 -1.374 1 88.75 86 GLY A CA 1
ATOM 680 C C . GLY A 1 86 ? 13 10.438 -2.693 1 88.75 86 GLY A C 1
ATOM 681 O O . GLY A 1 86 ? 12.352 9.945 -3.619 1 88.75 86 GLY A O 1
ATOM 682 N N . THR A 1 87 ? 14.312 10.75 -2.756 1 86.25 87 THR A N 1
ATOM 683 C CA . THR A 1 87 ? 15 10.602 -4.035 1 86.25 87 THR A CA 1
ATOM 684 C C . THR A 1 87 ? 16.125 9.578 -3.936 1 86.25 87 THR A C 1
ATOM 686 O O . THR A 1 87 ? 16.797 9.297 -4.926 1 86.25 87 THR A O 1
ATOM 689 N N . THR A 1 88 ? 16.234 8.961 -2.824 1 89.19 88 THR A N 1
ATOM 690 C CA . THR A 1 88 ? 17.375 8.078 -2.633 1 89.19 88 THR A CA 1
ATOM 691 C C . THR A 1 88 ? 16.984 6.625 -2.863 1 89.19 88 THR A C 1
ATOM 693 O O . THR A 1 88 ? 17.844 5.762 -3.037 1 89.19 88 THR A O 1
ATOM 696 N N . VAL A 1 89 ? 15.758 6.328 -2.785 1 93.38 89 VAL A N 1
ATOM 697 C CA . VAL A 1 89 ? 15.266 4.973 -2.996 1 93.38 89 VAL A CA 1
ATOM 698 C C . VAL A 1 89 ? 14.719 4.84 -4.418 1 93.38 89 VAL A C 1
ATOM 700 O O . VAL A 1 89 ? 14.023 5.73 -4.91 1 93.38 89 VAL A O 1
ATOM 703 N N . GLU A 1 90 ? 15.039 3.721 -5.039 1 95.75 90 GLU A N 1
ATOM 704 C CA . GLU A 1 90 ? 14.562 3.465 -6.395 1 95.75 90 GLU A CA 1
ATOM 705 C C . GLU A 1 90 ? 13.648 2.244 -6.438 1 95.75 90 GLU A C 1
ATOM 707 O O . GLU A 1 90 ? 14.125 1.109 -6.527 1 95.75 90 GLU A O 1
ATOM 712 N N . PRO A 1 91 ? 12.336 2.545 -6.402 1 97.56 91 PRO A N 1
ATOM 713 C CA . PRO A 1 91 ? 11.406 1.412 -6.324 1 97.56 91 PRO A CA 1
ATOM 714 C C . PRO A 1 91 ? 11.484 0.501 -7.547 1 97.56 91 PRO A C 1
ATOM 716 O O . PRO A 1 91 ? 11.156 -0.685 -7.457 1 97.56 91 PRO A O 1
ATOM 719 N N . GLN A 1 92 ? 11.984 1.002 -8.695 1 98 92 GLN A N 1
ATOM 720 C CA . GLN A 1 92 ? 12.109 0.18 -9.891 1 98 92 GLN A CA 1
ATOM 721 C C . GLN A 1 92 ? 13.055 -0.994 -9.656 1 98 92 GLN A C 1
ATOM 723 O O . GLN A 1 92 ? 12.852 -2.08 -10.203 1 98 92 GLN A O 1
ATOM 728 N N . ILE A 1 93 ? 14.031 -0.77 -8.914 1 98.38 93 ILE A N 1
ATOM 729 C CA . ILE A 1 93 ? 14.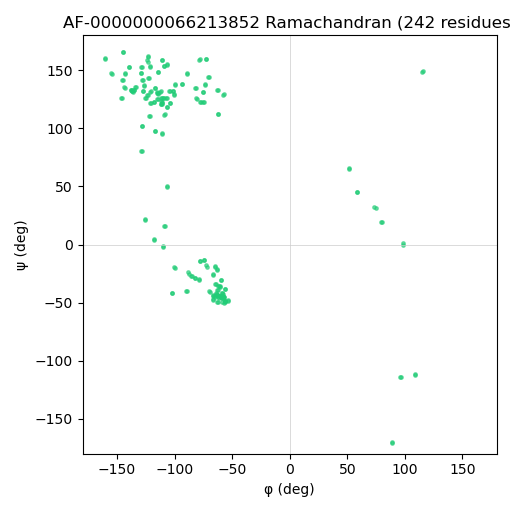992 -1.825 -8.617 1 98.38 93 ILE A CA 1
ATOM 730 C C . ILE A 1 93 ? 14.297 -2.971 -7.891 1 98.38 93 ILE A C 1
ATOM 732 O O . ILE A 1 93 ? 14.516 -4.141 -8.203 1 98.38 93 ILE A O 1
ATOM 736 N N . ALA A 1 94 ? 13.461 -2.643 -6.887 1 98.56 94 ALA A N 1
ATOM 737 C CA . ALA A 1 94 ? 12.703 -3.656 -6.156 1 98.56 94 ALA A CA 1
ATOM 738 C C . ALA A 1 94 ? 11.797 -4.445 -7.098 1 98.56 94 ALA A C 1
ATOM 740 O O . ALA A 1 94 ? 11.773 -5.68 -7.055 1 98.56 94 ALA A O 1
ATOM 741 N N . ILE A 1 95 ? 11.117 -3.742 -7.961 1 98.69 95 ILE A N 1
ATOM 742 C CA . ILE A 1 95 ? 10.164 -4.379 -8.867 1 98.69 95 ILE A CA 1
ATOM 743 C C . ILE A 1 95 ? 10.914 -5.301 -9.828 1 98.69 95 ILE A C 1
ATOM 745 O O . ILE A 1 95 ? 10.492 -6.441 -10.055 1 98.69 95 ILE A O 1
ATOM 749 N N . ASP A 1 96 ? 12.031 -4.816 -10.375 1 98.81 96 ASP A N 1
ATOM 750 C CA . ASP A 1 96 ? 12.82 -5.633 -11.297 1 98.81 96 ASP A CA 1
ATOM 751 C C . ASP A 1 96 ? 13.273 -6.93 -10.633 1 98.81 96 ASP A C 1
ATOM 753 O O . ASP A 1 96 ? 13.219 -7.996 -11.242 1 98.81 96 ASP A O 1
ATOM 757 N N . TYR A 1 97 ? 13.688 -6.82 -9.469 1 98.88 97 TYR A N 1
ATOM 758 C CA . TYR A 1 97 ? 14.133 -8 -8.734 1 98.88 97 TYR A CA 1
ATOM 759 C C . TYR A 1 97 ? 12.977 -8.984 -8.539 1 98.88 97 TYR A C 1
ATOM 761 O O . TYR A 1 97 ? 13.125 -10.18 -8.789 1 98.88 97 TYR A O 1
ATOM 769 N N . ILE A 1 98 ? 11.812 -8.531 -8.055 1 98.81 98 ILE A N 1
ATOM 770 C CA . ILE A 1 98 ? 10.656 -9.383 -7.785 1 98.81 98 ILE A CA 1
ATOM 771 C C . ILE A 1 98 ? 10.219 -10.086 -9.062 1 98.81 98 ILE A C 1
ATOM 773 O O . ILE A 1 98 ? 9.914 -11.281 -9.055 1 98.81 98 ILE A O 1
ATOM 777 N N . VAL A 1 99 ? 10.227 -9.336 -10.156 1 98.81 99 VAL A N 1
ATOM 778 C CA . VAL A 1 99 ? 9.852 -9.898 -11.445 1 98.81 99 VAL A CA 1
ATOM 779 C C . VAL A 1 99 ? 10.828 -11.008 -11.836 1 98.81 99 VAL A C 1
ATOM 781 O O . VAL A 1 99 ? 10.422 -12.039 -12.375 1 98.81 99 VAL A O 1
ATOM 784 N N . SER A 1 100 ? 12.117 -10.805 -11.555 1 98.81 100 SER A N 1
ATOM 785 C CA . SER A 1 100 ? 13.141 -11.773 -11.914 1 98.81 100 SER A CA 1
ATOM 786 C C . SER A 1 100 ? 12.977 -13.07 -11.133 1 98.81 100 SER A C 1
ATOM 788 O O . SER A 1 100 ? 13.383 -14.141 -11.594 1 98.81 100 SER A O 1
ATOM 790 N N . ILE A 1 101 ? 12.383 -12.984 -9.977 1 98.75 101 ILE A N 1
ATOM 791 C CA . ILE A 1 101 ? 12.211 -14.141 -9.102 1 98.75 101 ILE A CA 1
ATOM 792 C C . ILE A 1 101 ? 10.898 -14.844 -9.422 1 98.75 101 ILE A C 1
ATOM 794 O O . ILE A 1 101 ? 10.836 -16.078 -9.445 1 98.75 101 ILE A O 1
ATOM 798 N N . LEU A 1 102 ? 9.852 -14.125 -9.688 1 98.81 102 LEU A N 1
ATOM 799 C CA . LEU A 1 102 ? 8.516 -14.688 -9.875 1 98.81 102 LEU A CA 1
ATOM 800 C C . LEU A 1 102 ? 8.297 -15.102 -11.328 1 98.81 102 LEU A C 1
ATOM 802 O O . LEU A 1 102 ? 7.406 -15.898 -11.617 1 98.81 102 LEU A O 1
ATOM 806 N N . LYS A 1 103 ? 8.977 -14.516 -12.25 1 98.81 103 LYS A N 1
ATOM 807 C CA . LYS A 1 103 ? 9.016 -14.867 -13.664 1 98.81 103 LYS A CA 1
ATOM 808 C C . LYS A 1 103 ? 7.609 -14.969 -14.25 1 98.81 103 LYS A C 1
ATOM 810 O O . LYS A 1 103 ? 7.227 -16 -14.789 1 98.81 103 LYS A O 1
ATOM 815 N N . PRO A 1 104 ? 6.871 -13.859 -14.305 1 98.81 104 PRO A N 1
ATOM 816 C CA . PRO A 1 104 ? 5.52 -13.867 -14.875 1 98.81 104 PRO A CA 1
ATOM 817 C C . PRO A 1 104 ? 5.523 -14.008 -16.391 1 98.81 104 PRO A C 1
ATOM 819 O O . PRO A 1 104 ? 6.531 -13.719 -17.047 1 98.81 104 PRO A O 1
ATOM 822 N N . ASN A 1 105 ? 4.375 -14.438 -16.906 1 98.56 105 ASN A N 1
ATOM 823 C CA . ASN A 1 105 ? 4.172 -14.461 -18.344 1 98.56 105 ASN A CA 1
ATOM 824 C C . ASN A 1 105 ? 3.746 -13.094 -18.875 1 98.56 105 ASN A C 1
ATOM 826 O O . ASN A 1 105 ? 3.951 -12.789 -20.062 1 98.56 105 ASN A O 1
ATOM 830 N N . GLU A 1 106 ? 3.086 -12.352 -18.047 1 98.5 106 GLU A N 1
ATOM 831 C CA . GLU A 1 106 ? 2.533 -11.055 -18.406 1 98.5 106 GLU A CA 1
ATOM 832 C C . GLU A 1 106 ? 2.602 -10.078 -17.234 1 98.5 106 GLU A C 1
ATOM 834 O O . GLU A 1 106 ? 2.391 -10.461 -16.094 1 98.5 106 GLU A O 1
ATOM 839 N N . MET A 1 107 ? 2.896 -8.859 -17.562 1 98.31 107 MET A N 1
ATOM 840 C CA . MET A 1 107 ? 3.012 -7.816 -16.547 1 98.31 107 MET A CA 1
ATOM 841 C C . MET A 1 107 ? 2.334 -6.531 -17.016 1 98.31 107 MET A C 1
ATOM 843 O O . MET A 1 107 ? 2.479 -6.129 -18.172 1 98.31 107 MET A O 1
ATOM 847 N N . HIS A 1 108 ? 1.516 -5.938 -16.172 1 98.31 108 HIS A N 1
ATOM 848 C CA . HIS A 1 108 ? 0.972 -4.594 -16.344 1 98.31 108 HIS A CA 1
ATOM 849 C C . HIS A 1 108 ? 1.467 -3.65 -15.25 1 98.31 108 HIS A C 1
ATOM 851 O O . HIS A 1 108 ? 1.384 -3.971 -14.062 1 98.31 108 HIS A O 1
ATOM 857 N N . ILE A 1 109 ? 1.951 -2.502 -15.625 1 98 109 ILE A N 1
ATOM 858 C CA . ILE A 1 109 ? 2.641 -1.632 -14.68 1 98 109 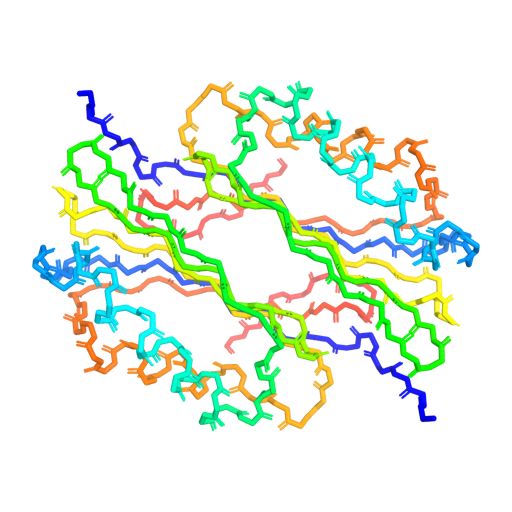ILE A CA 1
ATOM 859 C C . ILE A 1 109 ? 2.125 -0.202 -14.828 1 98 109 ILE A C 1
ATOM 861 O O . ILE A 1 109 ? 1.857 0.259 -15.938 1 98 109 ILE A O 1
ATOM 865 N N . LYS A 1 110 ? 1.877 0.442 -13.711 1 97.5 110 LYS A N 1
ATOM 866 C CA . LYS A 1 110 ? 1.635 1.879 -13.617 1 97.5 110 LYS A CA 1
ATOM 867 C C . LYS A 1 110 ? 2.648 2.551 -12.695 1 97.5 110 LYS A C 1
ATOM 869 O O . LYS A 1 110 ? 2.922 2.053 -11.602 1 97.5 110 LYS A O 1
ATOM 874 N N . LYS A 1 111 ? 3.205 3.623 -13.211 1 97.81 111 LYS A N 1
ATOM 875 C CA . LYS A 1 111 ? 4.141 4.414 -12.414 1 97.81 111 LYS A CA 1
ATOM 876 C C . LYS A 1 111 ? 3.578 5.805 -12.125 1 97.81 111 LYS A C 1
ATOM 878 O O . LYS A 1 111 ? 3.232 6.543 -13.055 1 97.81 111 LYS A O 1
ATOM 883 N N . LEU A 1 112 ? 3.523 6.145 -10.883 1 97.94 112 LEU A N 1
ATOM 884 C CA . LEU A 1 112 ? 2.945 7.418 -10.469 1 97.94 112 LEU A CA 1
ATOM 885 C C . LEU A 1 112 ? 3.957 8.234 -9.672 1 97.94 112 LEU A C 1
ATOM 887 O O . LEU A 1 112 ? 4.754 7.68 -8.906 1 97.94 112 LEU A O 1
ATOM 891 N N . ILE A 1 113 ? 3.914 9.539 -9.875 1 97.44 113 ILE A N 1
ATOM 892 C CA . ILE A 1 113 ? 4.574 10.477 -8.977 1 97.44 113 ILE A CA 1
ATOM 893 C C . ILE A 1 113 ? 3.545 11.109 -8.047 1 97.44 113 ILE A C 1
ATOM 895 O O . ILE A 1 113 ? 2.492 11.57 -8.492 1 97.44 113 ILE A O 1
ATOM 899 N N . ARG A 1 114 ? 3.883 11.117 -6.793 1 97.44 114 ARG A N 1
ATOM 900 C CA . ARG A 1 114 ? 2.979 11.641 -5.777 1 97.44 114 ARG A CA 1
ATOM 901 C C . ARG A 1 114 ? 3.643 12.758 -4.98 1 97.44 114 ARG A C 1
ATOM 903 O O . ARG A 1 114 ? 4.863 12.914 -5.016 1 97.44 114 ARG A O 1
ATOM 910 N N . GLY A 1 115 ? 2.84 13.547 -4.293 1 97.12 115 GLY A N 1
ATOM 911 C CA . GLY A 1 115 ? 3.316 14.5 -3.301 1 97.12 115 GLY A CA 1
ATOM 912 C C . GLY A 1 115 ? 3.863 15.773 -3.914 1 97.12 115 GLY A C 1
ATOM 913 O O . GLY A 1 115 ? 4.676 16.469 -3.299 1 97.12 115 GLY A O 1
ATOM 914 N N . ILE A 1 116 ? 3.543 16.078 -5.094 1 94.69 116 ILE A N 1
ATOM 915 C CA . ILE A 1 116 ? 4.035 17.297 -5.734 1 94.69 116 ILE A CA 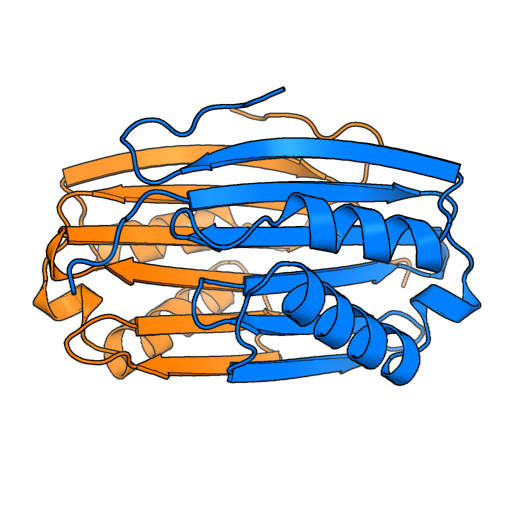1
ATOM 916 C C . ILE A 1 116 ? 2.861 18.125 -6.258 1 94.69 116 ILE A C 1
ATOM 918 O O . ILE A 1 116 ? 3.021 18.938 -7.168 1 94.69 116 ILE A O 1
ATOM 922 N N . GLY A 1 117 ? 1.724 17.906 -5.738 1 93.44 117 GLY A N 1
ATOM 923 C CA . GLY A 1 117 ? 0.478 18.438 -6.262 1 93.44 117 GLY A CA 1
ATOM 924 C C . GLY A 1 117 ? -0.404 17.375 -6.898 1 93.44 117 GLY A C 1
ATOM 925 O O . GLY A 1 117 ? -0.753 16.391 -6.258 1 93.44 117 GLY A O 1
ATOM 926 N N . GLU A 1 118 ? -0.562 17.438 -8.219 1 93.12 118 GLU A N 1
ATOM 927 C CA . GLU A 1 118 ? -1.339 16.406 -8.914 1 93.12 118 GLU A CA 1
ATOM 928 C C . GLU A 1 118 ? -0.598 15.078 -8.938 1 93.12 118 GLU A C 1
ATOM 930 O O . GLU A 1 118 ? 0.634 15.047 -8.977 1 93.12 118 GLU A O 1
ATOM 935 N N . ILE A 1 119 ? -1.345 14.008 -8.828 1 96.38 119 ILE A N 1
ATOM 936 C CA . ILE A 1 119 ? -0.762 12.695 -9.047 1 96.38 119 ILE A CA 1
ATOM 937 C C . ILE A 1 119 ? -0.554 12.469 -10.547 1 96.38 119 ILE A C 1
ATOM 939 O O . ILE A 1 119 ? -1.509 12.508 -11.328 1 96.38 119 ILE A O 1
ATOM 943 N N . VAL A 1 120 ? 0.651 12.211 -10.859 1 95.25 120 VAL A N 1
ATOM 944 C CA . VAL A 1 120 ? 0.983 12.195 -12.281 1 95.25 120 VAL A CA 1
ATOM 945 C C . VAL A 1 120 ? 1.438 10.797 -12.695 1 95.25 120 VAL A C 1
ATOM 947 O O . VAL A 1 120 ? 2.184 10.141 -11.961 1 95.25 120 VAL A O 1
ATOM 950 N N . ASN A 1 121 ? 0.925 10.344 -13.82 1 94.69 121 ASN A N 1
ATOM 951 C CA . ASN A 1 121 ? 1.454 9.133 -14.43 1 94.69 121 ASN A CA 1
ATOM 952 C C . ASN A 1 121 ? 2.82 9.375 -15.07 1 94.69 121 ASN A C 1
ATOM 954 O O . ASN A 1 121 ? 3.045 10.414 -15.688 1 94.69 121 ASN A O 1
ATOM 958 N N . THR A 1 122 ? 3.645 8.352 -14.797 1 90.81 122 THR A N 1
ATOM 959 C CA . THR A 1 122 ? 4.93 8.477 -15.484 1 90.81 122 THR A CA 1
ATOM 960 C C . THR A 1 122 ? 5.203 7.242 -16.344 1 90.81 122 THR A C 1
ATOM 962 O O . THR A 1 122 ? 4.59 6.191 -16.141 1 90.81 122 THR A O 1
ATOM 965 N N . ASP A 1 123 ? 6.066 7.352 -17.406 1 78.69 123 ASP A N 1
ATOM 966 C CA . ASP A 1 123 ? 6.414 6.266 -18.312 1 78.69 123 ASP A CA 1
ATOM 967 C C . ASP A 1 123 ? 7.5 5.371 -17.719 1 78.69 123 ASP A C 1
ATOM 969 O O . ASP A 1 123 ? 8.32 5.832 -16.922 1 78.69 123 ASP A O 1
ATOM 973 N N . MET B 1 1 ? -14.344 -21.188 -2.318 1 46.34 1 MET B N 1
ATOM 974 C CA . MET B 1 1 ? -14.812 -19.891 -2.758 1 46.34 1 MET B CA 1
ATOM 975 C C . MET B 1 1 ? -13.773 -19.203 -3.635 1 46.34 1 MET B C 1
ATOM 977 O O . MET B 1 1 ? -12.602 -19.109 -3.266 1 46.34 1 MET B O 1
ATOM 981 N N . GLU B 1 2 ? -14.047 -19.125 -4.918 1 59.31 2 GLU B N 1
ATOM 982 C CA . GLU B 1 2 ? -13.094 -18.578 -5.879 1 59.31 2 GLU B CA 1
ATOM 983 C C . GLU B 1 2 ? -12.789 -17.109 -5.582 1 59.31 2 GLU B C 1
ATOM 985 O O . GLU B 1 2 ? -13.703 -16.312 -5.398 1 59.31 2 GLU B O 1
ATOM 990 N N . TYR B 1 3 ? -11.594 -16.844 -5.188 1 73.81 3 TYR B N 1
ATOM 991 C CA . TYR B 1 3 ? -11.242 -15.453 -4.934 1 73.81 3 TYR B CA 1
ATOM 992 C C . TYR B 1 3 ? -11.047 -14.688 -6.238 1 73.81 3 TYR B C 1
ATOM 994 O O . TYR B 1 3 ? -10.539 -15.25 -7.215 1 73.81 3 TYR B O 1
ATOM 1002 N N . SER B 1 4 ? -11.68 -13.539 -6.297 1 87.44 4 SER B N 1
ATOM 1003 C CA . SER B 1 4 ? -11.609 -12.672 -7.465 1 87.44 4 SER B CA 1
ATOM 1004 C C . SER B 1 4 ? -10.344 -11.812 -7.438 1 87.44 4 SER B C 1
ATOM 1006 O O . SER B 1 4 ? -9.977 -11.273 -6.395 1 87.44 4 SER B O 1
ATOM 1008 N N . THR B 1 5 ? -9.656 -11.727 -8.609 1 93.5 5 THR B N 1
ATOM 1009 C CA . THR B 1 5 ? -8.492 -10.859 -8.742 1 93.5 5 THR B CA 1
ATOM 1010 C C . THR B 1 5 ? -8.922 -9.406 -8.922 1 93.5 5 THR B C 1
ATOM 1012 O O . THR B 1 5 ? -8.102 -8.492 -8.797 1 93.5 5 THR B O 1
ATOM 1015 N N . PHE B 1 6 ? -10.195 -9.266 -9.219 1 95 6 PHE B N 1
ATOM 1016 C CA . PHE B 1 6 ? -10.695 -7.906 -9.398 1 95 6 PHE B CA 1
ATOM 1017 C C . PHE B 1 6 ? -10.453 -7.066 -8.148 1 95 6 PHE B C 1
ATOM 1019 O O . PHE B 1 6 ? -10.781 -7.488 -7.039 1 95 6 PHE B O 1
ATOM 1026 N N . GLY B 1 7 ? -9.859 -5.926 -8.359 1 96.62 7 GLY B N 1
ATOM 1027 C CA . GLY B 1 7 ? -9.594 -5.035 -7.242 1 96.62 7 GLY B CA 1
ATOM 1028 C C . GLY B 1 7 ? -9.766 -3.568 -7.598 1 96.62 7 GLY B C 1
ATOM 1029 O O . GLY B 1 7 ? -9.594 -3.178 -8.758 1 96.62 7 GLY B O 1
ATOM 1030 N N . LYS B 1 8 ? -10.188 -2.852 -6.605 1 97.38 8 LYS B N 1
ATOM 1031 C CA . LYS B 1 8 ? -10.258 -1.396 -6.684 1 97.38 8 LYS B CA 1
ATOM 1032 C C . LYS B 1 8 ? -9.164 -0.749 -5.84 1 97.38 8 LYS B C 1
ATOM 1034 O O . LYS B 1 8 ? -9.016 -1.07 -4.66 1 97.38 8 LYS B O 1
ATOM 1039 N N . HIS B 1 9 ? -8.359 0.123 -6.445 1 98.5 9 HIS B N 1
ATOM 1040 C CA . HIS B 1 9 ? -7.258 0.805 -5.777 1 98.5 9 HIS B CA 1
ATOM 1041 C C . HIS B 1 9 ? -7.418 2.32 -5.855 1 98.5 9 HIS B C 1
ATOM 1043 O O . HIS B 1 9 ? -7.359 2.9 -6.941 1 98.5 9 HIS B O 1
ATOM 1049 N N . ILE B 1 10 ? -7.688 2.926 -4.723 1 98.5 10 ILE B N 1
ATOM 1050 C CA . ILE B 1 10 ? -7.816 4.379 -4.66 1 98.5 10 ILE B CA 1
ATOM 1051 C C . ILE B 1 10 ? -6.566 4.98 -4.023 1 98.5 10 ILE B C 1
ATOM 1053 O O . ILE B 1 10 ? -6.191 4.605 -2.908 1 98.5 10 ILE B O 1
ATOM 1057 N N . ILE B 1 11 ? -5.938 5.836 -4.746 1 98.5 11 ILE B N 1
ATOM 1058 C CA . ILE B 1 11 ? -4.719 6.527 -4.348 1 98.5 11 ILE B CA 1
ATOM 1059 C C . ILE B 1 11 ? -5.012 8.008 -4.133 1 98.5 11 ILE B C 1
ATOM 1061 O O . ILE B 1 11 ? -5.543 8.68 -5.023 1 98.5 11 ILE B O 1
ATOM 1065 N N . VAL B 1 12 ? -4.648 8.539 -2.928 1 98.62 12 VAL B N 1
ATOM 1066 C CA . VAL B 1 12 ? -5.059 9.898 -2.604 1 98.62 12 VAL B CA 1
ATOM 1067 C C . VAL B 1 12 ? -3.885 10.664 -1.999 1 98.62 12 VAL B C 1
ATOM 1069 O O . VAL B 1 12 ? -3.197 10.156 -1.109 1 98.62 12 VAL B O 1
ATOM 1072 N N . ASP B 1 13 ? -3.688 11.891 -2.506 1 98.56 13 ASP B N 1
ATOM 1073 C CA . ASP B 1 13 ? -2.83 12.891 -1.871 1 98.56 13 ASP B CA 1
ATOM 1074 C C . ASP B 1 13 ? -3.662 14 -1.226 1 98.56 13 ASP B C 1
ATOM 1076 O O . ASP B 1 13 ? -4.395 14.711 -1.912 1 98.56 13 ASP B O 1
ATOM 1080 N N . LEU B 1 14 ? -3.529 14.117 0.071 1 98.81 14 LEU B N 1
ATOM 1081 C CA . LEU B 1 14 ? -4.227 15.172 0.802 1 98.81 14 LEU B CA 1
ATOM 1082 C C . LEU B 1 14 ? -3.264 16.297 1.194 1 98.81 14 LEU B C 1
ATOM 1084 O O . LEU B 1 14 ? -2.201 16.031 1.762 1 98.81 14 LEU B O 1
ATOM 1088 N N . TRP B 1 15 ? -3.697 17.531 0.925 1 98.56 15 TRP B N 1
ATOM 1089 C CA . TRP B 1 15 ? -2.891 18.703 1.285 1 98.56 15 TRP B CA 1
ATOM 1090 C C . TRP B 1 15 ? -3.66 19.625 2.223 1 98.56 15 TRP B C 1
ATOM 1092 O O . TRP B 1 15 ? -4.891 19.703 2.164 1 98.56 15 TRP B O 1
ATOM 1102 N N . GLY B 1 16 ? -2.922 20.375 3.021 1 98.62 16 GLY B N 1
ATOM 1103 C CA . GLY B 1 16 ? -3.525 21.344 3.922 1 98.62 16 GLY B CA 1
ATOM 1104 C C . GLY B 1 16 ? -4.215 20.703 5.113 1 98.62 16 GLY B C 1
ATOM 1105 O O . GLY B 1 16 ? -5.242 21.188 5.578 1 98.62 16 GLY B O 1
ATOM 1106 N N . VAL B 1 17 ? -3.734 19.641 5.562 1 98.81 17 VAL B N 1
ATOM 1107 C CA . VAL B 1 17 ? -4.281 18.953 6.73 1 98.81 17 VAL B CA 1
ATOM 1108 C C . VAL B 1 17 ? -3.613 19.484 8 1 98.81 17 VAL B C 1
ATOM 1110 O O . VAL B 1 17 ? -2.412 19.766 8 1 98.81 17 VAL B O 1
ATOM 1113 N N . ASP B 1 18 ? -4.297 19.516 9.047 1 98.81 18 ASP B N 1
ATOM 1114 C CA . ASP B 1 18 ? -3.787 20.047 10.312 1 98.81 18 ASP B CA 1
ATOM 1115 C C . ASP B 1 18 ? -2.607 19.203 10.812 1 98.81 18 ASP B C 1
ATOM 1117 O O . ASP B 1 18 ? -2.691 17.984 10.875 1 98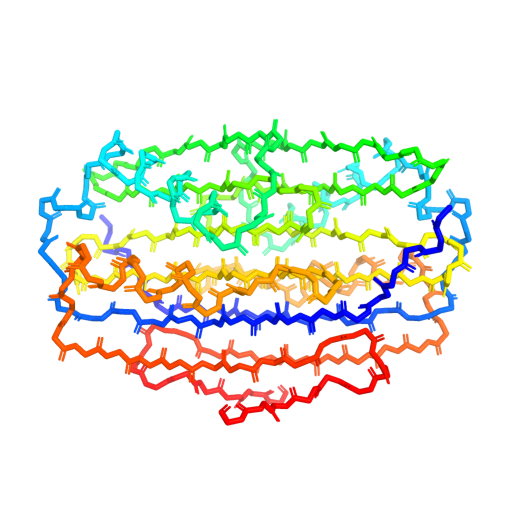.81 18 ASP B O 1
ATOM 1121 N N . PHE B 1 19 ? -1.577 19.875 11.203 1 98.56 19 PHE B N 1
ATOM 1122 C CA . PHE B 1 19 ? -0.344 19.266 11.695 1 98.56 19 PHE B CA 1
ATOM 1123 C C . PHE B 1 19 ? -0.632 18.297 12.836 1 98.56 19 PHE B C 1
ATOM 1125 O O . PHE B 1 19 ? -0.112 17.172 12.852 1 98.56 19 PHE B O 1
ATOM 1132 N N . SER B 1 20 ? -1.406 18.688 13.789 1 98.69 20 SER B N 1
ATOM 1133 C CA . SER B 1 20 ? -1.63 17.906 15 1 98.69 20 SER B CA 1
ATOM 1134 C C . SER B 1 20 ? -2.338 16.594 14.688 1 98.69 20 SER B C 1
ATOM 1136 O O . SER B 1 20 ? -2.094 15.578 15.344 1 98.69 20 SER B O 1
ATOM 1138 N N . LEU B 1 21 ? -3.213 16.562 13.711 1 98.75 21 LEU B N 1
ATOM 1139 C CA . LEU B 1 21 ? -3.887 15.328 13.305 1 98.75 21 LEU B CA 1
ATOM 1140 C C . LEU B 1 21 ? -2.908 14.367 12.633 1 98.75 21 LEU B C 1
ATOM 1142 O O . LEU B 1 21 ? -2.947 13.164 12.883 1 98.75 21 LEU B O 1
ATOM 1146 N N . LEU B 1 22 ? -2.039 14.93 11.805 1 98.69 22 LEU B N 1
ATOM 1147 C CA . LEU B 1 22 ? -1.104 14.141 11.008 1 98.69 22 LEU B CA 1
ATOM 1148 C C . LEU B 1 22 ? -0.013 13.539 11.891 1 98.69 22 LEU B C 1
ATOM 1150 O O . LEU B 1 22 ? 0.661 12.586 11.492 1 98.69 22 LEU B O 1
ATOM 1154 N N . ASP B 1 23 ? 0.135 14.117 13.062 1 98.56 23 ASP B N 1
ATOM 1155 C CA . ASP B 1 23 ? 1.228 13.68 13.922 1 98.56 23 ASP B CA 1
ATOM 1156 C C . ASP B 1 23 ? 0.701 12.891 15.117 1 98.56 23 ASP B C 1
ATOM 1158 O O . ASP B 1 23 ? 1.413 12.703 16.109 1 98.56 23 ASP B O 1
ATOM 1162 N N . ASP B 1 24 ? -0.479 12.453 15.094 1 98.62 24 ASP B N 1
ATOM 1163 C CA . ASP B 1 24 ? -1.104 11.688 16.172 1 98.62 24 ASP B CA 1
ATOM 1164 C C . ASP B 1 24 ? -1.337 10.242 15.758 1 98.62 24 ASP B C 1
ATOM 1166 O O . ASP B 1 24 ? -2.355 9.922 15.141 1 98.62 24 ASP B O 1
ATOM 1170 N N . MET B 1 25 ? -0.425 9.391 16.109 1 98.25 25 MET B N 1
ATOM 1171 C CA . MET B 1 25 ? -0.448 7.992 15.688 1 98.25 25 MET B CA 1
ATOM 1172 C C . MET B 1 25 ? -1.727 7.305 16.156 1 98.25 25 MET B C 1
ATOM 1174 O O . MET B 1 25 ? -2.357 6.57 15.391 1 98.25 25 MET B O 1
ATOM 1178 N N . TYR B 1 26 ? -2.105 7.492 17.406 1 98.5 26 TYR B N 1
ATOM 1179 C CA . TYR B 1 26 ? -3.285 6.828 17.953 1 98.5 26 TYR B CA 1
ATOM 1180 C C . TYR B 1 26 ? -4.551 7.297 17.234 1 98.5 26 TYR B C 1
ATOM 1182 O O . TYR B 1 26 ? -5.422 6.484 16.922 1 98.5 26 TYR B O 1
ATOM 1190 N N . PHE B 1 27 ? -4.578 8.625 17.016 1 98.81 27 PHE B N 1
ATOM 1191 C CA . PHE B 1 27 ? -5.684 9.203 16.25 1 98.81 27 PHE B CA 1
ATOM 1192 C C . PHE B 1 27 ? -5.789 8.562 14.875 1 98.81 27 PHE B C 1
ATOM 1194 O O . PHE B 1 27 ? -6.863 8.109 14.477 1 98.81 27 PHE B O 1
ATOM 1201 N N . LEU B 1 28 ? -4.754 8.477 14.148 1 98.81 28 LEU B N 1
ATOM 1202 C CA . LEU B 1 28 ? -4.727 7.957 12.789 1 98.81 28 LEU B CA 1
ATOM 1203 C C . LEU B 1 28 ? -5.047 6.465 12.773 1 98.81 28 LEU B C 1
ATOM 1205 O O . LEU B 1 28 ? -5.852 6.004 11.961 1 98.81 28 LEU B O 1
ATOM 1209 N N . GLU B 1 29 ? -4.41 5.734 13.633 1 98.75 29 GLU B N 1
ATOM 1210 C CA . GLU B 1 29 ? -4.672 4.301 13.703 1 98.75 29 GLU B CA 1
ATOM 1211 C C . GLU B 1 29 ? -6.152 4.02 13.938 1 98.75 29 GLU B C 1
ATOM 1213 O O . GLU B 1 29 ? -6.758 3.205 13.234 1 98.75 29 GLU B O 1
ATOM 1218 N N . HIS B 1 30 ? -6.715 4.691 14.898 1 98.81 30 HIS B N 1
ATOM 1219 C CA . HIS B 1 30 ? -8.117 4.516 15.242 1 98.81 30 HIS B CA 1
ATOM 1220 C C . HIS B 1 30 ? -9.016 4.766 14.031 1 98.81 30 HIS B C 1
ATOM 1222 O O . HIS B 1 30 ? -9.883 3.947 13.711 1 98.81 30 HIS B O 1
ATOM 1228 N N . HIS B 1 31 ? -8.812 5.801 13.383 1 98.81 31 HIS B N 1
ATOM 1229 C CA . HIS B 1 31 ? -9.727 6.211 12.32 1 98.81 31 HIS B CA 1
ATOM 1230 C C . HIS B 1 31 ? -9.484 5.41 11.047 1 98.81 31 HIS B C 1
ATOM 1232 O O . HIS B 1 31 ? -10.414 5.18 10.273 1 98.81 31 HIS B O 1
ATOM 1238 N N . LEU B 1 32 ? -8.266 4.977 10.82 1 98.81 32 LEU B N 1
ATOM 1239 C CA . LEU B 1 32 ? -8.031 4.105 9.672 1 98.81 32 LEU B CA 1
ATOM 1240 C C . LEU B 1 32 ? -8.727 2.76 9.859 1 98.81 32 LEU B C 1
ATOM 1242 O O . LEU B 1 32 ? -9.32 2.223 8.922 1 98.81 32 LEU B O 1
ATOM 1246 N N . VAL B 1 33 ? -8.609 2.205 11.031 1 98.75 33 VAL B N 1
ATOM 1247 C CA . VAL B 1 33 ? -9.281 0.947 11.328 1 98.75 33 VAL B CA 1
ATOM 1248 C C . VAL B 1 33 ? -10.789 1.122 11.172 1 98.75 33 VAL B C 1
ATOM 1250 O O . VAL B 1 33 ? -11.461 0.282 10.562 1 98.75 33 VAL B O 1
ATOM 1253 N N . HIS B 1 34 ? -11.289 2.195 11.688 1 98.69 34 HIS B N 1
ATOM 1254 C CA . HIS B 1 34 ? -12.719 2.469 11.57 1 98.69 34 HIS B CA 1
ATOM 1255 C C . HIS B 1 34 ? -13.133 2.631 10.109 1 98.69 34 HIS B C 1
ATOM 1257 O O . HIS B 1 34 ? -14.18 2.135 9.703 1 98.69 34 HIS B O 1
ATOM 1263 N N . ALA B 1 35 ? -12.344 3.355 9.312 1 98.62 35 ALA B N 1
ATOM 1264 C CA . ALA B 1 35 ? -12.602 3.535 7.887 1 98.62 35 ALA B CA 1
ATOM 1265 C C . ALA B 1 35 ? -12.672 2.189 7.172 1 98.62 35 ALA B C 1
ATOM 1267 O O . ALA B 1 35 ? -13.555 1.969 6.34 1 98.62 35 ALA B O 1
ATOM 1268 N N . ALA B 1 36 ? -11.719 1.296 7.48 1 98.31 36 ALA B N 1
ATOM 1269 C CA . ALA B 1 36 ? -11.719 -0.044 6.898 1 98.31 36 ALA B CA 1
ATOM 1270 C C . ALA B 1 36 ? -13.016 -0.777 7.219 1 98.31 36 ALA B C 1
ATOM 1272 O O . ALA B 1 36 ? -13.648 -1.351 6.328 1 98.31 36 ALA B O 1
ATOM 1273 N N . ASP B 1 37 ? -13.43 -0.691 8.438 1 97.81 37 ASP B N 1
ATOM 1274 C CA . ASP B 1 37 ? -14.648 -1.359 8.875 1 97.81 37 ASP B CA 1
ATOM 1275 C C . ASP B 1 37 ? -15.867 -0.805 8.141 1 97.81 37 ASP B C 1
ATOM 1277 O O . ASP B 1 37 ? -16.719 -1.566 7.68 1 97.81 37 ASP B O 1
ATOM 1281 N N . LEU B 1 38 ? -15.922 0.46 8.023 1 97.75 38 LEU B N 1
ATOM 1282 C CA . LEU B 1 38 ? -17.031 1.111 7.348 1 97.75 38 LEU B CA 1
ATOM 1283 C C . LEU B 1 38 ? -17.125 0.661 5.895 1 97.75 38 LEU B C 1
ATOM 1285 O O . LEU B 1 38 ? -18.219 0.559 5.336 1 97.75 38 LEU B O 1
ATOM 1289 N N . SER B 1 39 ? -16.031 0.438 5.246 1 97.38 39 SER B N 1
ATOM 1290 C CA . SER B 1 39 ? -15.984 0.065 3.836 1 97.38 39 SER B CA 1
ATOM 1291 C C . SER B 1 39 ? -16.406 -1.387 3.633 1 97.38 39 SER B C 1
ATOM 1293 O O . SER B 1 39 ? -16.625 -1.82 2.502 1 97.38 39 SER B O 1
ATOM 1295 N N . GLY B 1 40 ? -16.484 -2.176 4.754 1 96.62 40 GLY B N 1
ATOM 1296 C CA . GLY B 1 40 ? -16.828 -3.588 4.691 1 96.62 40 GLY B CA 1
ATOM 1297 C C . GLY B 1 40 ? -15.617 -4.5 4.73 1 96.62 40 GLY B C 1
ATOM 1298 O O . GLY B 1 40 ? -15.75 -5.723 4.641 1 96.62 40 GLY B O 1
ATOM 1299 N N . ALA B 1 41 ? -14.445 -3.949 4.812 1 96.44 41 ALA B N 1
ATOM 1300 C CA . ALA B 1 41 ? -13.234 -4.758 4.863 1 96.44 41 ALA B CA 1
ATOM 1301 C C . ALA B 1 41 ? -13.0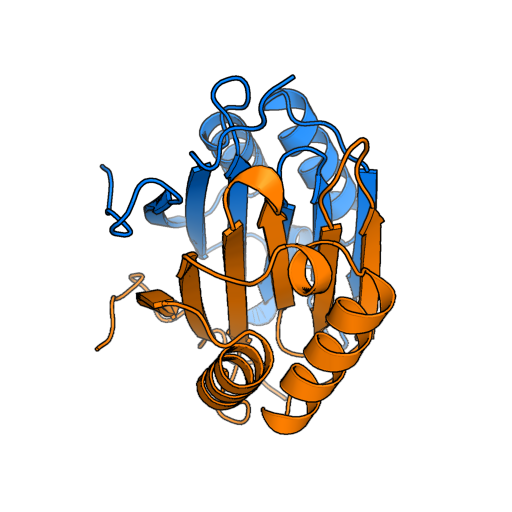23 -5.34 6.262 1 96.44 41 ALA B C 1
ATOM 1303 O O . ALA B 1 41 ? -13.602 -4.859 7.234 1 96.44 41 ALA B O 1
ATOM 1304 N N . HIS B 1 42 ? -12.242 -6.363 6.32 1 95.88 42 HIS B N 1
ATOM 1305 C CA . HIS B 1 42 ? -11.914 -6.996 7.594 1 95.88 42 HIS B CA 1
ATOM 1306 C C . HIS B 1 42 ? -10.445 -6.789 7.945 1 95.88 42 HIS B C 1
ATOM 1308 O O . HIS B 1 42 ? -9.562 -7.254 7.227 1 95.88 42 HIS B O 1
ATOM 1314 N N . VAL B 1 43 ? -10.219 -6.203 9.125 1 97.62 43 VAL B N 1
ATOM 1315 C CA . VAL B 1 43 ? -8.867 -5.879 9.555 1 97.62 43 VAL B CA 1
ATOM 1316 C C . VAL B 1 43 ? -8.195 -7.125 10.133 1 97.62 43 VAL B C 1
ATOM 1318 O O . VAL B 1 43 ? -8.734 -7.762 11.039 1 97.62 43 VAL B O 1
ATOM 1321 N N . LEU B 1 44 ? -7.027 -7.441 9.586 1 97.12 44 LEU B N 1
ATOM 1322 C CA . LEU B 1 44 ? -6.281 -8.602 10.055 1 97.12 44 LEU B CA 1
ATOM 1323 C C . LEU B 1 44 ? -5.129 -8.18 10.953 1 97.12 44 LEU B C 1
ATOM 1325 O O . LEU B 1 44 ? -4.816 -8.859 11.938 1 97.12 44 LEU B O 1
ATOM 1329 N N . ASN B 1 45 ? -4.43 -7.133 10.602 1 97.19 45 ASN B N 1
ATOM 1330 C CA . ASN B 1 45 ? -3.27 -6.633 11.328 1 97.19 45 ASN B CA 1
ATOM 1331 C C . ASN B 1 45 ? -3.053 -5.145 11.078 1 97.19 45 ASN B C 1
ATOM 1333 O O . ASN B 1 45 ? -3.404 -4.629 10.016 1 97.19 45 ASN B O 1
ATOM 1337 N N . VAL B 1 46 ? -2.523 -4.461 12.141 1 97.75 46 VAL B N 1
ATOM 1338 C CA . VAL B 1 46 ? -2.18 -3.049 11.992 1 97.75 46 VAL B CA 1
ATOM 1339 C C . VAL B 1 46 ? -0.721 -2.83 12.391 1 97.75 46 VAL B C 1
ATOM 1341 O O . VAL B 1 46 ? -0.303 -3.23 13.484 1 97.75 46 VAL B O 1
ATOM 1344 N N . SER B 1 47 ? 0.044 -2.215 11.477 1 97.19 47 SER B N 1
ATOM 1345 C CA . SER B 1 47 ? 1.408 -1.78 11.758 1 97.19 47 SER B CA 1
ATOM 1346 C C . SER B 1 47 ? 1.514 -0.259 11.766 1 97.19 47 SER B C 1
ATOM 1348 O O . SER B 1 47 ? 1.006 0.408 10.859 1 97.19 47 SER B O 1
ATOM 1350 N N . THR B 1 48 ? 2.172 0.221 12.859 1 97.62 48 THR B N 1
ATOM 1351 C CA . THR B 1 48 ? 2.322 1.668 12.961 1 97.62 48 THR B CA 1
ATOM 1352 C C . THR B 1 48 ? 3.781 2.043 13.211 1 97.62 48 THR B C 1
ATOM 1354 O O . THR B 1 48 ? 4.547 1.243 13.758 1 97.62 48 THR B O 1
ATOM 1357 N N . LYS B 1 49 ? 4.133 3.23 12.773 1 97.69 49 LYS B N 1
ATOM 1358 C CA . LYS B 1 49 ? 5.445 3.809 13.039 1 97.69 49 LYS B CA 1
ATOM 1359 C C . LYS B 1 49 ? 5.359 5.324 13.211 1 97.69 49 LYS B C 1
ATOM 1361 O O . LYS B 1 49 ? 4.77 6.012 12.375 1 97.69 49 LYS B O 1
ATOM 1366 N N . GLU B 1 50 ? 5.879 5.742 14.312 1 97.25 50 GLU B N 1
ATOM 1367 C CA . GLU B 1 50 ? 6.094 7.176 14.492 1 97.25 50 GLU B CA 1
ATOM 1368 C C . GLU B 1 50 ? 7.508 7.574 14.07 1 97.25 50 GLU B C 1
ATOM 1370 O O . GLU B 1 50 ? 8.477 6.879 14.391 1 97.25 50 GLU B O 1
ATOM 1375 N N . PHE B 1 51 ? 7.598 8.648 13.406 1 95.25 51 PHE B N 1
ATOM 1376 C CA . PHE B 1 51 ? 8.898 9.117 12.953 1 95.25 51 PHE B CA 1
ATOM 1377 C C . PHE B 1 51 ? 9.359 10.32 13.781 1 95.25 51 PHE B C 1
ATOM 1379 O O . PHE B 1 51 ? 8.547 10.969 14.438 1 95.25 51 PHE B O 1
ATOM 1386 N N . ASP B 1 52 ? 10.555 10.484 13.828 1 93.75 52 ASP B N 1
ATOM 1387 C CA . ASP B 1 52 ? 11.195 11.609 14.492 1 93.75 52 ASP B CA 1
ATOM 1388 C C . ASP B 1 52 ? 11.812 12.57 13.484 1 93.75 52 ASP B C 1
ATOM 1390 O O . ASP B 1 52 ? 12.555 12.148 12.594 1 93.75 52 ASP B O 1
ATOM 1394 N N . PRO B 1 53 ? 11.484 13.891 13.523 1 95 53 PRO B N 1
ATOM 1395 C CA . PRO B 1 53 ? 10.797 14.602 14.602 1 95 53 PRO B CA 1
ATOM 1396 C C . PRO B 1 53 ? 9.281 14.508 14.508 1 95 53 PRO B C 1
ATOM 1398 O O . PRO B 1 53 ? 8.578 14.789 15.484 1 95 53 PRO B O 1
ATOM 1401 N N . HIS B 1 54 ? 8.703 14.328 13.336 1 95.94 54 HIS B N 1
ATOM 1402 C CA . HIS B 1 54 ? 7.27 14.18 13.133 1 95.94 54 HIS B CA 1
ATOM 1403 C C . HIS B 1 54 ? 6.969 13.203 12 1 95.94 54 HIS B C 1
ATOM 1405 O O . HIS B 1 54 ? 7.855 12.867 11.219 1 95.94 54 HIS B O 1
ATOM 1411 N N . GLY B 1 55 ? 5.617 12.781 11.961 1 96.5 55 GLY B N 1
ATOM 1412 C CA . GLY B 1 55 ? 5.176 11.859 10.93 1 96.5 55 GLY B CA 1
ATOM 1413 C C . GLY B 1 55 ? 4.727 10.523 11.477 1 96.5 55 GLY B C 1
ATOM 1414 O O . GLY B 1 55 ? 5.25 10.047 12.484 1 96.5 55 GLY B O 1
ATOM 1415 N N . VAL B 1 56 ? 3.807 9.953 10.805 1 97.81 56 VAL B N 1
ATOM 1416 C CA . VAL B 1 56 ? 3.229 8.672 11.203 1 97.81 56 VAL B CA 1
ATOM 1417 C C . VAL B 1 56 ? 2.92 7.84 9.961 1 97.81 56 VAL B C 1
ATOM 1419 O O . VAL B 1 56 ? 2.447 8.367 8.953 1 97.81 56 VAL B O 1
ATOM 1422 N N . THR B 1 57 ? 3.258 6.629 10 1 97.88 57 THR B N 1
ATOM 1423 C CA . THR B 1 57 ? 2.775 5.656 9.023 1 97.88 57 THR B CA 1
ATOM 1424 C C . THR B 1 57 ? 1.885 4.613 9.695 1 97.88 57 THR B C 1
ATOM 1426 O O . THR B 1 57 ? 2.219 4.102 10.773 1 97.88 57 THR B O 1
ATOM 1429 N N . VAL B 1 58 ? 0.735 4.379 9.164 1 98.44 58 VAL B N 1
ATOM 1430 C CA . VAL B 1 58 ? -0.148 3.289 9.555 1 98.44 58 VAL B CA 1
ATOM 1431 C C . VAL B 1 58 ? -0.416 2.381 8.359 1 98.44 58 VAL B C 1
ATOM 1433 O O . VAL B 1 58 ? -0.852 2.846 7.305 1 98.44 58 VAL B O 1
ATOM 1436 N N . LEU B 1 59 ? -0.094 1.107 8.469 1 98.31 59 LEU B N 1
ATOM 1437 C CA . LEU B 1 59 ? -0.42 0.079 7.488 1 98.31 59 LEU B CA 1
ATOM 1438 C C . LEU B 1 59 ? -1.448 -0.899 8.047 1 98.31 59 LEU B C 1
ATOM 1440 O O . LEU B 1 59 ? -1.188 -1.579 9.039 1 98.31 59 LEU B O 1
ATOM 1444 N N . VAL B 1 60 ? -2.539 -0.992 7.398 1 98.19 60 VAL B N 1
ATOM 1445 C CA . VAL B 1 60 ? -3.6 -1.902 7.816 1 98.19 60 VAL B CA 1
ATOM 1446 C C . VAL B 1 60 ? -3.695 -3.072 6.84 1 98.19 60 VAL B C 1
ATOM 1448 O O . VAL B 1 60 ? -4.031 -2.885 5.668 1 98.19 60 VAL B O 1
ATOM 1451 N N . LEU B 1 61 ? -3.35 -4.23 7.316 1 97.75 61 LEU B N 1
ATOM 1452 C CA . LEU B 1 61 ? -3.553 -5.457 6.551 1 97.75 61 LEU B CA 1
ATOM 1453 C C . LEU B 1 61 ? -5.012 -5.898 6.613 1 97.75 61 LEU B C 1
ATOM 1455 O O . LEU B 1 61 ? -5.555 -6.113 7.699 1 97.75 61 LEU B O 1
ATOM 1459 N N . LEU B 1 62 ? -5.621 -6.02 5.461 1 96.44 62 LEU B N 1
ATOM 1460 C CA . LEU B 1 62 ? -7.016 -6.43 5.348 1 96.44 62 LEU B CA 1
ATOM 1461 C C . LEU B 1 62 ? -7.125 -7.824 4.738 1 96.44 62 LEU B C 1
ATOM 1463 O O . LEU B 1 62 ? -6.203 -8.281 4.059 1 96.44 62 LEU B O 1
ATOM 1467 N N . SER B 1 63 ? -8.289 -8.492 4.992 1 93.06 63 SER B N 1
ATOM 1468 C CA . SER B 1 63 ? -8.594 -9.711 4.242 1 93.06 63 SER B CA 1
ATOM 1469 C C . SER B 1 63 ? -8.656 -9.43 2.744 1 93.06 63 SER B C 1
ATOM 1471 O O . SER B 1 63 ? -8.344 -10.305 1.931 1 93.06 63 SER B O 1
ATOM 1473 N N . GLU B 1 64 ? -9.07 -8.211 2.463 1 88.31 64 GLU B N 1
ATOM 1474 C CA . GLU B 1 64 ? -9.195 -7.762 1.079 1 88.31 64 GLU B CA 1
ATOM 1475 C C . GLU B 1 64 ? -8.078 -6.785 0.717 1 88.31 64 GLU B C 1
ATOM 1477 O O . GLU B 1 64 ? -8.336 -5.723 0.142 1 88.31 64 GLU B O 1
ATOM 1482 N N . SER B 1 65 ? -6.789 -7.082 0.961 1 95 65 SER B N 1
ATOM 1483 C CA . SER B 1 65 ? -5.578 -6.371 0.571 1 95 65 SER B CA 1
ATOM 1484 C C . SER B 1 65 ? -5.098 -5.445 1.685 1 95 65 SER B C 1
ATOM 1486 O O . SER B 1 65 ? -4.637 -5.91 2.73 1 95 65 SER B O 1
ATOM 1488 N N . HIS B 1 66 ? -5.168 -3.975 1.366 1 97.88 66 HIS B N 1
ATOM 1489 C CA . HIS B 1 66 ? -4.578 -3.172 2.432 1 97.88 66 HIS B CA 1
ATOM 1490 C C . HIS B 1 66 ? -5.062 -1.727 2.363 1 97.88 66 HIS B C 1
ATOM 1492 O O . HIS B 1 66 ? -5.633 -1.305 1.353 1 97.88 66 HIS B O 1
ATOM 1498 N N . LEU B 1 67 ? -4.941 -0.997 3.48 1 98.5 67 LEU B N 1
ATOM 1499 C CA . LEU B 1 67 ? -5.137 0.438 3.656 1 98.5 67 LEU B CA 1
ATOM 1500 C C . LEU B 1 67 ? -3.926 1.071 4.336 1 98.5 67 LEU B C 1
ATOM 1502 O O . LEU B 1 67 ? -3.387 0.517 5.297 1 98.5 67 LEU B O 1
ATOM 1506 N N . SER B 1 68 ? -3.434 2.195 3.771 1 98.62 68 SER B N 1
ATOM 1507 C CA . SER B 1 68 ? -2.254 2.811 4.371 1 98.62 68 SER B CA 1
ATOM 1508 C C . SER B 1 68 ? -2.367 4.332 4.383 1 98.62 68 SER B C 1
ATOM 1510 O O . SER B 1 68 ? -3.084 4.91 3.564 1 98.62 68 SER B O 1
ATOM 1512 N N . ILE B 1 69 ? -1.696 4.938 5.336 1 98.75 69 ILE B N 1
ATOM 1513 C CA . ILE B 1 69 ? -1.497 6.383 5.348 1 98.75 69 ILE B CA 1
ATOM 1514 C C . ILE B 1 69 ? -0.056 6.699 5.742 1 98.75 69 ILE B C 1
ATOM 1516 O O . ILE B 1 69 ? 0.495 6.086 6.66 1 98.75 69 ILE B O 1
ATOM 1520 N N . HIS B 1 70 ? 0.622 7.543 5.051 1 98.12 70 HIS B N 1
ATOM 1521 C CA . HIS B 1 70 ? 1.918 8.148 5.344 1 98.12 70 HIS B CA 1
ATOM 1522 C C . HIS B 1 70 ? 1.804 9.664 5.48 1 98.12 70 HIS B C 1
ATOM 1524 O O . HIS B 1 70 ? 1.327 10.336 4.566 1 98.12 70 HIS B O 1
ATOM 1530 N N . THR B 1 71 ? 2.215 10.18 6.605 1 98.31 71 THR B N 1
ATOM 1531 C CA . THR B 1 71 ? 1.952 11.594 6.84 1 98.31 71 THR B CA 1
ATOM 1532 C C . THR B 1 71 ? 3.256 12.383 6.898 1 98.31 71 THR B C 1
ATOM 1534 O O . THR B 1 71 ? 4.297 11.844 7.281 1 98.31 71 THR B O 1
ATOM 1537 N N . TYR B 1 72 ? 3.209 13.594 6.48 1 97.25 72 TYR B N 1
ATOM 1538 C CA . TYR B 1 72 ? 4.242 14.625 6.555 1 97.25 72 TYR B CA 1
ATOM 1539 C C . TYR B 1 72 ? 3.693 15.906 7.16 1 97.25 72 TYR B C 1
ATOM 1541 O O . TYR B 1 72 ? 3.445 16.875 6.445 1 97.25 72 TYR B O 1
ATOM 1549 N N . PRO B 1 73 ? 3.615 15.891 8.516 1 98 73 PRO B N 1
ATOM 1550 C CA . PRO B 1 73 ? 2.943 16.984 9.211 1 98 73 PRO B CA 1
ATOM 1551 C C . PRO B 1 73 ? 3.539 18.344 8.875 1 98 73 PRO B C 1
ATOM 1553 O O . PRO B 1 73 ? 2.803 19.328 8.719 1 98 73 PRO B O 1
ATOM 1556 N N . GLU B 1 74 ? 4.809 18.469 8.734 1 96.94 74 GLU B N 1
ATOM 1557 C CA . GLU B 1 74 ? 5.492 19.734 8.477 1 96.94 74 GLU B CA 1
ATOM 1558 C C . GLU B 1 74 ? 5.102 20.312 7.117 1 96.94 74 GLU B C 1
ATOM 1560 O O . GLU B 1 74 ? 5.309 21.5 6.852 1 96.94 74 GLU B O 1
ATOM 1565 N N . LYS B 1 75 ? 4.586 19.531 6.266 1 96.81 75 LYS B N 1
ATOM 1566 C CA . LYS B 1 75 ? 4.137 19.969 4.949 1 96.81 75 LYS B CA 1
ATOM 1567 C C . LYS B 1 75 ? 2.615 19.938 4.844 1 96.81 75 LYS B C 1
ATOM 1569 O O . LYS B 1 75 ? 2.053 20.172 3.773 1 96.81 75 LYS B O 1
ATOM 1574 N N . ASN B 1 76 ? 1.971 19.484 5.938 1 98.25 76 ASN B N 1
ATOM 1575 C CA . ASN B 1 76 ? 0.522 19.328 5.984 1 98.25 76 ASN B CA 1
ATOM 1576 C C . ASN B 1 76 ? 0.03 18.375 4.898 1 98.25 76 ASN B C 1
ATOM 1578 O O . ASN B 1 76 ? -0.973 18.641 4.238 1 98.25 76 ASN B O 1
ATOM 1582 N N . PHE B 1 77 ? 0.726 17.297 4.777 1 98.31 77 PHE B N 1
ATOM 1583 C CA . PHE B 1 77 ? 0.498 16.359 3.676 1 98.31 77 PHE B CA 1
ATOM 1584 C C . PHE B 1 77 ? 0.293 14.945 4.191 1 98.31 77 PHE B C 1
ATOM 1586 O O . PHE B 1 77 ? 0.953 14.523 5.145 1 98.31 77 PHE B O 1
ATOM 1593 N N . ALA B 1 78 ? -0.637 14.188 3.551 1 98.62 78 ALA B N 1
ATOM 1594 C CA . ALA B 1 78 ? -0.79 12.75 3.77 1 98.62 78 ALA B CA 1
ATOM 1595 C C . ALA B 1 78 ? -1.015 12.016 2.451 1 98.62 78 ALA B C 1
ATOM 1597 O O . ALA B 1 78 ? -1.745 12.492 1.581 1 98.62 78 ALA B O 1
ATOM 1598 N N . ALA B 1 79 ? -0.296 10.969 2.289 1 98.56 79 ALA B N 1
ATOM 1599 C CA . ALA B 1 79 ? -0.515 10.047 1.177 1 98.56 79 ALA B CA 1
ATOM 1600 C C . ALA B 1 79 ? -1.288 8.812 1.63 1 98.56 79 ALA B C 1
ATOM 1602 O O . ALA B 1 79 ? -0.898 8.148 2.594 1 98.56 79 ALA B O 1
ATOM 1603 N N . ILE B 1 80 ? -2.375 8.43 0.946 1 98.69 80 ILE B N 1
ATOM 1604 C CA . ILE B 1 80 ? -3.24 7.328 1.342 1 98.69 80 ILE B CA 1
ATOM 1605 C C . ILE B 1 80 ? -3.398 6.352 0.178 1 98.69 80 ILE B C 1
ATOM 1607 O O . ILE B 1 80 ? -3.57 6.77 -0.97 1 98.69 80 ILE B O 1
ATOM 1611 N N . ASP B 1 81 ? -3.328 5.113 0.457 1 98.5 81 ASP B N 1
ATOM 1612 C CA . ASP B 1 81 ? -3.66 4.039 -0.473 1 98.5 81 ASP B CA 1
ATOM 1613 C C . ASP B 1 81 ? -4.742 3.129 0.103 1 98.5 81 ASP B C 1
ATOM 1615 O O . ASP B 1 81 ? -4.613 2.641 1.228 1 98.5 81 ASP B O 1
ATOM 1619 N N . CYS B 1 82 ? -5.742 2.902 -0.618 1 98.5 82 CYS B N 1
ATOM 1620 C CA . CYS B 1 82 ? -6.781 1.936 -0.276 1 98.5 82 CYS B CA 1
ATOM 1621 C C . CYS B 1 82 ? -7.031 0.97 -1.429 1 98.5 82 CYS B C 1
ATOM 1623 O O . CYS B 1 82 ? -7.652 1.336 -2.428 1 98.5 82 CYS B O 1
ATOM 1625 N N . TYR B 1 83 ? -6.48 -0.221 -1.282 1 98.19 83 TYR B N 1
ATOM 1626 C CA . TYR B 1 83 ? -6.641 -1.29 -2.262 1 98.19 83 TYR B CA 1
ATOM 1627 C C . TYR B 1 83 ? -7.496 -2.42 -1.703 1 98.19 83 TYR B C 1
ATOM 1629 O O . TYR B 1 83 ? -7.168 -3 -0.665 1 98.19 83 TYR B O 1
ATOM 1637 N N . THR B 1 84 ? -8.586 -2.693 -2.398 1 96.44 84 THR B N 1
ATOM 1638 C CA . THR B 1 84 ? -9.438 -3.791 -1.957 1 96.44 84 THR B CA 1
ATOM 1639 C C . THR B 1 84 ? -9.742 -4.742 -3.111 1 96.44 84 THR B C 1
ATOM 1641 O O . THR B 1 84 ? -9.828 -4.316 -4.266 1 96.44 84 THR B O 1
ATOM 1644 N N . CYS B 1 85 ? -9.883 -5.902 -2.791 1 93.38 85 CYS B N 1
ATOM 1645 C CA . CYS B 1 85 ? -10.219 -6.91 -3.793 1 93.38 85 CYS B CA 1
ATOM 1646 C C . CYS B 1 85 ? -11.648 -7.402 -3.621 1 93.38 85 CYS B C 1
ATOM 1648 O O . CYS B 1 85 ? -12.195 -7.355 -2.518 1 93.38 85 CYS B O 1
ATOM 1650 N N . GLY B 1 86 ? -12.172 -7.824 -4.625 1 88.56 86 GLY B N 1
ATOM 1651 C CA . GLY B 1 86 ? -13.539 -8.32 -4.617 1 88.56 86 GLY B CA 1
ATOM 1652 C C . GLY B 1 86 ? -14.562 -7.234 -4.875 1 88.56 86 GLY B C 1
ATOM 1653 O O . GLY B 1 86 ? -14.211 -6.117 -5.25 1 88.56 86 GLY B O 1
ATOM 1654 N N . THR B 1 87 ? -15.844 -7.609 -4.68 1 85.88 87 THR B N 1
ATOM 1655 C CA . THR B 1 87 ? -16.906 -6.676 -5.055 1 85.88 87 THR B CA 1
ATOM 1656 C C . THR B 1 87 ? -17.719 -6.277 -3.836 1 85.88 87 THR B C 1
ATOM 1658 O O . THR B 1 87 ? -18.641 -5.465 -3.943 1 85.88 87 THR B O 1
ATOM 1661 N N . THR B 1 88 ? -17.312 -6.73 -2.697 1 88.81 88 THR B N 1
ATOM 1662 C CA . THR B 1 88 ? -18.156 -6.492 -1.525 1 88.81 88 THR B CA 1
ATOM 1663 C C . THR B 1 88 ? -17.625 -5.32 -0.709 1 88.81 88 THR B C 1
ATOM 1665 O O . THR B 1 88 ? -18.328 -4.773 0.142 1 88.81 88 THR B O 1
ATOM 1668 N N . VAL B 1 89 ? -16.422 -4.992 -0.891 1 93.25 89 VAL B N 1
ATOM 1669 C CA . VAL B 1 89 ? -15.797 -3.879 -0.175 1 93.25 89 VAL B CA 1
ATOM 1670 C C . VAL B 1 89 ? -15.773 -2.641 -1.068 1 93.25 89 VAL B C 1
ATOM 1672 O O . VAL B 1 89 ? -15.453 -2.732 -2.258 1 93.25 89 VAL B O 1
ATOM 1675 N N . GLU B 1 90 ? -16.094 -1.511 -0.473 1 95.62 90 GLU B N 1
ATOM 1676 C CA . GLU B 1 90 ? -16.094 -0.254 -1.215 1 95.62 90 GLU B CA 1
ATOM 1677 C C . GLU B 1 90 ? -15.055 0.716 -0.649 1 95.62 90 GLU B C 1
ATOM 1679 O O . GLU B 1 90 ? -15.336 1.433 0.315 1 95.62 90 GLU B O 1
ATOM 1684 N N . PRO B 1 91 ? -13.883 0.724 -1.325 1 97.56 91 PRO B N 1
ATOM 1685 C CA . PRO B 1 91 ? -12.812 1.547 -0.757 1 97.56 91 PRO B CA 1
ATOM 1686 C C . PRO B 1 91 ? -13.164 3.033 -0.732 1 97.56 91 PRO B C 1
ATOM 1688 O O . PRO B 1 91 ? -12.633 3.781 0.093 1 97.56 91 PRO B O 1
ATOM 1691 N N . GLN B 1 92 ? -14.117 3.484 -1.568 1 97.94 92 GLN B N 1
ATOM 1692 C CA . GLN B 1 92 ? -14.516 4.887 -1.582 1 97.94 92 GLN B CA 1
ATOM 1693 C C . GLN B 1 92 ? -15.109 5.305 -0.237 1 97.94 92 GLN B C 1
ATOM 1695 O O . GLN B 1 92 ? -14.93 6.445 0.197 1 97.94 92 GLN B O 1
ATOM 1700 N N . ILE B 1 93 ? -15.781 4.441 0.362 1 98.38 93 ILE B N 1
ATOM 1701 C CA . ILE B 1 93 ? -16.375 4.73 1.66 1 98.38 93 ILE B CA 1
ATOM 1702 C C . ILE B 1 93 ? -15.281 5.043 2.676 1 98.38 93 ILE B C 1
ATOM 1704 O O . ILE B 1 93 ? -15.406 5.992 3.455 1 98.38 93 ILE B O 1
ATOM 1708 N N . ALA B 1 94 ? -14.219 4.223 2.695 1 98.56 94 ALA B N 1
ATOM 1709 C CA . ALA B 1 94 ? -13.094 4.461 3.598 1 98.56 94 ALA B CA 1
ATOM 1710 C C . ALA B 1 94 ? -12.461 5.824 3.338 1 98.56 94 ALA B C 1
ATOM 1712 O O . ALA B 1 94 ? -12.211 6.586 4.273 1 98.56 94 ALA B O 1
ATOM 1713 N N . ILE B 1 95 ? -12.266 6.129 2.09 1 98.69 95 ILE B N 1
ATOM 1714 C CA . ILE B 1 95 ? -11.609 7.379 1.716 1 98.69 95 ILE B CA 1
ATOM 1715 C C . ILE B 1 95 ? -12.477 8.562 2.135 1 98.69 95 ILE B C 1
ATOM 1717 O O . ILE B 1 95 ? -11.984 9.531 2.713 1 98.69 95 ILE B O 1
ATOM 1721 N N . ASP B 1 96 ? -13.773 8.477 1.864 1 98.81 96 ASP B N 1
ATOM 1722 C CA . ASP B 1 96 ? -14.695 9.547 2.236 1 98.81 96 ASP B CA 1
ATOM 1723 C C . ASP B 1 96 ? -14.648 9.805 3.74 1 98.81 96 ASP B C 1
ATOM 1725 O O . ASP B 1 96 ? -14.641 10.961 4.176 1 98.81 96 ASP B O 1
ATOM 1729 N N . TYR B 1 97 ? -14.641 8.789 4.457 1 98.88 97 TYR B N 1
ATOM 1730 C CA . TYR B 1 97 ? -14.586 8.93 5.906 1 98.88 97 TYR B CA 1
ATOM 1731 C C . TYR B 1 97 ? -13.289 9.609 6.344 1 98.88 97 TYR B C 1
ATOM 1733 O O . TYR B 1 97 ? -13.312 10.547 7.145 1 98.88 97 TYR B O 1
ATOM 1741 N N . ILE B 1 98 ? -12.125 9.156 5.863 1 98.81 98 ILE B N 1
ATOM 1742 C CA . ILE B 1 98 ? -10.82 9.695 6.238 1 98.81 98 ILE B CA 1
ATOM 1743 C C . ILE B 1 98 ? -10.758 11.18 5.887 1 98.81 98 ILE B C 1
ATOM 1745 O O . ILE B 1 98 ? -10.273 11.992 6.684 1 98.81 98 ILE B O 1
ATOM 1749 N N . VAL B 1 99 ? -11.281 11.508 4.727 1 98.81 99 VAL B N 1
ATOM 1750 C CA . VAL B 1 99 ? -11.297 12.898 4.289 1 98.81 99 VAL B CA 1
ATOM 1751 C C . VAL B 1 99 ? -12.148 13.734 5.242 1 98.81 99 VAL B C 1
ATOM 1753 O O . VAL B 1 99 ? -11.797 14.867 5.57 1 98.81 99 VAL B O 1
ATOM 1756 N N . SER B 1 100 ? -13.258 13.18 5.711 1 98.81 100 SER B N 1
ATOM 1757 C CA . SER B 1 100 ? -14.164 13.898 6.602 1 98.81 100 SER B CA 1
ATOM 1758 C C . SER B 1 100 ? -13.508 14.172 7.949 1 98.81 100 SER B C 1
ATOM 1760 O O . SER B 1 100 ? -13.867 15.133 8.641 1 98.81 100 SER B O 1
ATOM 1762 N N . ILE B 1 101 ? -12.562 13.359 8.312 1 98.75 101 ILE B N 1
ATOM 1763 C CA . ILE B 1 101 ? -11.898 13.469 9.609 1 98.75 101 ILE B CA 1
ATOM 1764 C C . ILE B 1 101 ? -10.688 14.391 9.484 1 98.75 101 ILE B C 1
ATOM 1766 O O . ILE B 1 101 ? -10.422 15.203 10.375 1 98.75 101 ILE B O 1
ATOM 1770 N N . LEU B 1 102 ? -9.953 14.305 8.422 1 98.81 102 LEU B N 1
ATOM 1771 C CA . LEU B 1 102 ? -8.695 15.023 8.273 1 98.81 102 LEU B CA 1
ATOM 1772 C C . LEU B 1 102 ? -8.93 16.406 7.68 1 98.81 102 LEU B C 1
ATOM 1774 O O . LEU B 1 102 ? -8.078 17.297 7.793 1 98.81 102 LEU B O 1
ATOM 1778 N N . LYS B 1 103 ? -9.984 16.625 6.988 1 98.81 103 LYS B N 1
ATOM 1779 C CA . LYS B 1 103 ? -10.469 17.906 6.473 1 98.81 103 LYS B CA 1
ATOM 1780 C C . LYS B 1 103 ? -9.367 18.641 5.719 1 98.81 103 LYS B C 1
ATOM 1782 O O . LYS B 1 103 ? -9.031 19.781 6.051 1 98.81 103 LYS B O 1
ATOM 1787 N N . PRO B 1 104 ? -8.906 18.094 4.586 1 98.81 104 PRO B N 1
ATOM 1788 C CA . PRO B 1 104 ? -7.867 18.75 3.791 1 98.81 104 PRO B CA 1
ATOM 1789 C C . PRO B 1 104 ? -8.383 19.969 3.043 1 98.81 104 PRO B C 1
ATOM 1791 O O . PRO B 1 104 ? -9.594 20.094 2.811 1 98.81 104 PRO B O 1
ATOM 1794 N N . ASN B 1 105 ? -7.426 20.828 2.672 1 98.56 105 ASN B N 1
ATOM 1795 C CA . ASN B 1 105 ? -7.742 21.953 1.806 1 98.56 105 ASN B CA 1
ATOM 1796 C C . ASN B 1 105 ? -7.777 21.547 0.337 1 98.56 105 ASN B C 1
ATOM 1798 O O . ASN B 1 105 ? -8.438 22.203 -0.478 1 98.56 105 ASN B O 1
ATOM 1802 N N . GLU B 1 106 ? -7.008 20.547 0.019 1 98.5 106 GLU B N 1
ATOM 1803 C CA . GLU B 1 106 ? -6.855 20.078 -1.355 1 98.5 106 GLU B CA 1
ATOM 1804 C C . GLU B 1 106 ? -6.668 18.578 -1.408 1 98.5 106 GLU B C 1
ATOM 1806 O O . GLU B 1 106 ? -6 18 -0.55 1 98.5 106 GLU B O 1
ATOM 1811 N N . MET B 1 107 ? -7.266 17.984 -2.396 1 98.31 107 MET B N 1
ATOM 1812 C CA . MET B 1 107 ? -7.188 16.531 -2.568 1 98.31 107 MET B CA 1
ATOM 1813 C C . MET B 1 107 ? -6.945 16.172 -4.027 1 98.31 107 MET B C 1
ATOM 1815 O O . MET B 1 107 ? -7.566 16.75 -4.926 1 98.31 107 MET B O 1
ATOM 1819 N N . HIS B 1 108 ? -5.988 15.305 -4.281 1 98.38 108 HIS B N 1
ATOM 1820 C CA . HIS B 1 108 ? -5.777 14.672 -5.578 1 98.38 108 HIS B CA 1
ATOM 1821 C C . HIS B 1 108 ? -6.004 13.164 -5.496 1 98.38 108 HIS B C 1
ATOM 1823 O O . HIS B 1 108 ? -5.461 12.5 -4.609 1 98.38 108 HIS B O 1
ATOM 1829 N N . ILE B 1 109 ? -6.777 12.609 -6.406 1 98 109 ILE B N 1
ATOM 1830 C CA . ILE B 1 109 ? -7.219 11.227 -6.281 1 98 109 ILE B CA 1
ATOM 1831 C C . ILE B 1 109 ? -7.043 10.508 -7.617 1 98 109 ILE B C 1
ATOM 1833 O O . ILE B 1 109 ? -7.27 11.086 -8.68 1 98 109 ILE B O 1
ATOM 1837 N N . LYS B 1 110 ? -6.52 9.305 -7.551 1 97.5 110 LYS B N 1
ATOM 1838 C CA . LYS B 1 110 ? -6.516 8.352 -8.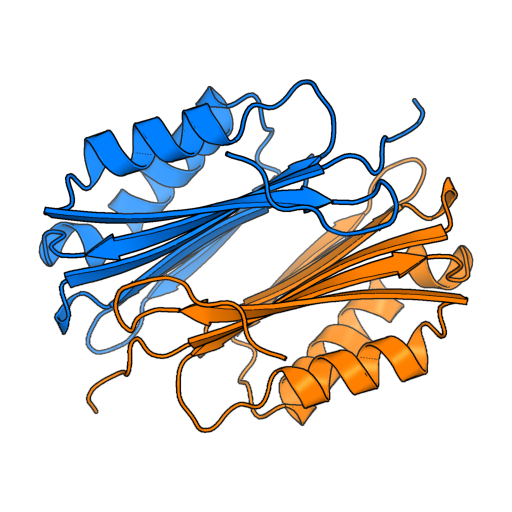656 1 97.5 110 LYS B CA 1
ATOM 1839 C C . LYS B 1 110 ? -7.234 7.062 -8.281 1 97.5 110 LYS B C 1
ATOM 1841 O O . LYS B 1 110 ? -7.016 6.523 -7.195 1 97.5 110 LYS B O 1
ATOM 1846 N N . LYS B 1 111 ? -8.109 6.648 -9.18 1 97.81 111 LYS B N 1
ATOM 1847 C CA . LYS B 1 111 ? -8.82 5.387 -8.984 1 97.81 111 LYS B CA 1
ATOM 1848 C C . LYS B 1 111 ? -8.438 4.375 -10.062 1 97.81 111 LYS B C 1
ATOM 1850 O O . LYS B 1 111 ? -8.57 4.652 -11.258 1 97.81 111 LYS B O 1
ATOM 1855 N N . LEU B 1 112 ? -8.008 3.246 -9.648 1 97.94 112 LEU B N 1
ATOM 1856 C CA . LEU B 1 112 ? -7.547 2.213 -10.57 1 97.94 112 LEU B CA 1
ATOM 1857 C C . LEU B 1 112 ? -8.336 0.919 -10.375 1 97.94 112 LEU B C 1
ATOM 1859 O O . LEU B 1 112 ? -8.688 0.57 -9.25 1 97.94 112 LEU B O 1
ATOM 1863 N N . ILE B 1 113 ? -8.594 0.245 -11.484 1 97.38 113 ILE B N 1
ATOM 1864 C CA . ILE B 1 113 ? -9.039 -1.143 -11.445 1 97.38 113 ILE B CA 1
ATOM 1865 C C . ILE B 1 113 ? -7.871 -2.07 -11.758 1 97.38 113 ILE B C 1
ATOM 1867 O O . ILE B 1 113 ? -7.141 -1.854 -12.727 1 97.38 113 ILE B O 1
ATOM 1871 N N . ARG B 1 114 ? -7.746 -3.061 -10.93 1 97.44 114 ARG B N 1
ATOM 1872 C CA . ARG B 1 114 ? -6.641 -4.004 -11.07 1 97.44 114 ARG B CA 1
ATOM 1873 C C . ARG B 1 114 ? -7.156 -5.43 -11.219 1 97.44 114 ARG B C 1
ATOM 1875 O O . ARG B 1 114 ? -8.312 -5.715 -10.906 1 97.44 114 ARG B O 1
ATOM 1882 N N . GLY B 1 115 ? -6.305 -6.312 -11.719 1 97.12 115 GLY B N 1
ATOM 1883 C CA . GLY B 1 115 ? -6.547 -7.746 -11.703 1 97.12 115 GLY B CA 1
ATOM 1884 C C . GLY B 1 115 ? -7.477 -8.203 -12.805 1 97.12 115 GLY B C 1
ATOM 1885 O O . GLY B 1 115 ? -8.117 -9.258 -12.695 1 97.12 115 GLY B O 1
ATOM 1886 N N . ILE B 1 116 ? -7.66 -7.457 -13.812 1 94.62 116 ILE B N 1
ATOM 1887 C CA . ILE B 1 116 ? -8.547 -7.848 -14.906 1 94.62 116 ILE B CA 1
ATOM 1888 C C . ILE B 1 116 ? -7.789 -7.781 -16.234 1 94.62 116 ILE B C 1
ATOM 1890 O O . ILE B 1 116 ? -8.398 -7.66 -17.297 1 94.62 116 ILE B O 1
ATOM 1894 N N . GLY B 1 117 ? -6.52 -7.84 -16.188 1 93.56 117 GLY B N 1
ATOM 1895 C CA . GLY B 1 117 ? -5.652 -7.574 -17.328 1 93.56 117 GLY B CA 1
ATOM 1896 C C . GLY B 1 117 ? -4.891 -6.266 -17.203 1 93.56 117 GLY B C 1
ATOM 1897 O O . GLY B 1 117 ? -4.176 -6.051 -16.219 1 93.56 117 GLY B O 1
ATOM 1898 N N . GLU B 1 118 ? -5.219 -5.293 -18.047 1 93.12 118 GLU B N 1
ATOM 1899 C CA . GLU B 1 118 ? -4.578 -3.984 -17.938 1 93.12 118 GLU B CA 1
ATOM 1900 C C . GLU B 1 118 ? -5.043 -3.236 -16.688 1 93.12 118 GLU B C 1
ATOM 1902 O O . GLU B 1 118 ? -6.18 -3.404 -16.25 1 93.12 118 GLU B O 1
ATOM 1907 N N . ILE B 1 119 ? -4.133 -2.516 -16.094 1 96.25 119 ILE B N 1
ATOM 1908 C CA . ILE B 1 119 ? -4.52 -1.604 -15.031 1 96.25 119 ILE B CA 1
ATOM 1909 C C . ILE B 1 119 ? -5.207 -0.375 -15.617 1 96.25 119 ILE B C 1
ATOM 1911 O O . ILE B 1 119 ? -4.609 0.356 -16.422 1 96.25 119 ILE B O 1
ATOM 1915 N N . VAL B 1 120 ? -6.383 -0.168 -15.18 1 95.19 120 VAL B N 1
ATOM 1916 C CA . VAL B 1 120 ? -7.195 0.844 -15.844 1 95.19 120 VAL B CA 1
ATOM 1917 C C . VAL B 1 120 ? -7.52 1.974 -14.875 1 95.19 120 VAL B C 1
ATOM 1919 O O . VAL B 1 120 ? -7.84 1.725 -13.711 1 95.19 120 VAL B O 1
ATOM 1922 N N . ASN B 1 121 ? -7.379 3.184 -15.352 1 94.5 121 ASN B N 1
ATOM 1923 C CA . ASN B 1 121 ? -7.871 4.332 -14.602 1 94.5 121 ASN B CA 1
ATOM 1924 C C . ASN B 1 121 ? -9.391 4.422 -14.648 1 94.5 121 ASN B C 1
ATOM 1926 O O . ASN B 1 121 ? -10 4.18 -15.695 1 94.5 121 ASN B O 1
ATOM 1930 N N . THR B 1 122 ? -9.867 4.746 -13.438 1 90.56 122 THR B N 1
ATOM 1931 C CA . THR B 1 122 ? -11.305 4.965 -13.453 1 90.56 122 THR B CA 1
ATOM 1932 C C . THR B 1 122 ? -11.648 6.348 -12.914 1 90.56 122 THR B C 1
ATOM 1934 O O . THR B 1 122 ? -10.828 6.98 -12.242 1 90.56 122 THR B O 1
ATOM 1937 N N . ASP B 1 123 ? -12.875 6.914 -13.25 1 78.94 123 ASP B N 1
ATOM 1938 C CA . ASP B 1 123 ? -13.336 8.234 -12.82 1 78.94 123 ASP B CA 1
ATOM 1939 C C . ASP B 1 123 ? -13.953 8.172 -11.43 1 78.94 123 ASP B C 1
ATOM 1941 O O . ASP B 1 123 ? -14.5 7.145 -11.023 1 78.94 123 ASP B O 1
#

Organism: Bacillus cereus (strain ZK / E33L) (NCBI:txid288681)

Nearest PDB structures (foldseek):
  1tmi-assembly1_B  TM=9.850E-01  e=6.285E-13  Thermotoga maritima
  1tlu-assembly1_B  TM=9.850E-01  e=1.496E-12  Thermotoga maritima
  2iii-assembly1_A-2  TM=9.384E-01  e=3.771E-12  Aquifex aeolicus VF5
  1mhm-assembly1_A  TM=7.432E-01  e=2.012E-05  Solanum tuberosum
  5tvf-assembly2_D  TM=7.330E-01  e=1.355E-04  Trypanosoma brucei brucei TREU927

Sequence (246 aa):
MEYSTFGKHIIVDLWGVDFSLLDDMYFLEHHLVHAADLSGAHVLNVSTKEFDPHGVTVLVLLSESHLSIHTYPEKNFAAIDCYTCGTTVEPQIAIDYIVSILKPNEMHIKKLIRGIGEIVNTDMEYSTFGKHIIVDLWGVDFSLLDDMYFLEHHLVHAADLSGAHVLNVSTKEFDPHGVTVLVLLSESHLSIHTYPEKNFAAIDCYTCGTTVEPQIAIDYIVSILKPNEMHIKKLIRGIGEIVNTD